Protein AF-A0A9P7FM49-F1 (afdb_monomer_lite)

Sequence (240 aa):
LREKKEEREHQKKIQDDLNAIKNRQAASTIAKPSFPATNRIPFSLPVTSSAFGLPRTTNAPASAAQPNLNLANNQQRPSRTDAQKWEMIQTFPRPLPNTPPNWVLYQSQVAQWHTTHPNAVAATEDRPYPLQPGTEPLGSGECSDCGQKGHQASACAAPQKLRDLEIRWRRKVTSIKSAVMRTGGNSPAAINLVGDSTPANLDVEYLARVFQQLQPQIEAMMQAGLFSQQNQGNGAGSSD

Secondary structure (DSSP, 8-state):
--HHHHHHHHHHHHHHHHHHHHHHHHS--PPP-PPPP----------------------PPPPPPP------------PPPHHHHHHHHHTSPPPPPS-HHHHHHHHHHHHHHHHH-TT-SS-BTTBPPPPPTTPPPTTSS--TTTS-SSS-GGG---SSPPPHHHHHHHHHHHHHHHHHHHTTT------------------HHHHHHHHHHHHHHHHHHHHHHHHTTTSS--------

pLDDT: mean 72.92, std 21.67, range [38.53, 98.0]

Organism: NCBI:txid117069

Radius of gyration: 31.08 Å; chains: 1; bounding box: 102×68×73 Å

Foldseek 3Di:
DVVVVVVVVVVVVVVVVVVVVVVVVVVPPDDDPDDDDDDDDDDDDDDDDDDDDDDDDDDDDDDDDDPPPDPPDPPPPLQDALLRLLVLLVPDDWAAAPDPLSQVVLVVQQVVLCVVCVPDPAAGSQRQRHDHHPAGRALPCAALFDRHHDDHVVPDPDPDGDDPRSSRRSVVSNVSVVVCVVVVVDDPDPPPPPDPDDDDDDDPVNVVVVVVVCVVVSVVVVVVVVVVVVPPDDDDDDDD

Structure (mmCIF, N/CA/C/O backbone):
data_AF-A0A9P7FM49-F1
#
_entry.id   AF-A0A9P7FM49-F1
#
loop_
_atom_site.group_PDB
_atom_site.id
_atom_site.type_symbol
_atom_site.label_atom_id
_atom_site.label_alt_id
_atom_site.label_comp_id
_atom_site.label_asym_id
_atom_site.label_entity_id
_atom_site.label_seq_id
_atom_site.pdbx_PDB_ins_code
_atom_site.Cartn_x
_atom_site.Cartn_y
_atom_site.Cartn_z
_atom_site.occupancy
_atom_site.B_iso_or_equiv
_atom_site.auth_seq_id
_atom_site.auth_comp_id
_atom_site.auth_asym_id
_atom_site.auth_atom_id
_atom_site.pdbx_PDB_model_num
ATOM 1 N N . LEU A 1 1 ? -28.121 13.334 41.236 1.00 66.31 1 LEU A N 1
ATOM 2 C CA . LEU A 1 1 ? -27.789 12.081 41.974 1.00 66.31 1 LEU A CA 1
ATOM 3 C C . LEU A 1 1 ? -27.966 10.822 41.122 1.00 66.31 1 LEU A C 1
ATOM 5 O O . LEU A 1 1 ? -27.079 9.979 41.156 1.00 66.31 1 LEU A O 1
ATOM 9 N N . ARG A 1 2 ? -29.061 10.701 40.359 1.00 73.00 2 ARG A N 1
ATOM 10 C CA . ARG A 1 2 ? -29.344 9.558 39.472 1.00 73.00 2 ARG A CA 1
ATOM 11 C C . ARG A 1 2 ? -28.358 9.432 38.296 1.00 73.00 2 ARG A C 1
ATOM 13 O O . ARG A 1 2 ? -27.773 8.376 38.115 1.00 73.00 2 ARG A O 1
ATOM 20 N N . GLU A 1 3 ? -28.037 10.544 37.646 1.00 77.62 3 GLU A N 1
ATOM 21 C CA . GLU A 1 3 ? -27.048 10.623 36.553 1.00 77.62 3 GLU A CA 1
ATOM 22 C C . GLU A 1 3 ? -25.640 10.154 36.979 1.00 77.62 3 GLU A C 1
ATOM 24 O O . GLU A 1 3 ? -25.018 9.304 36.351 1.00 77.62 3 GLU A O 1
ATOM 29 N N . LYS A 1 4 ? -25.187 10.575 38.168 1.00 85.06 4 LYS A N 1
ATOM 30 C CA . LYS A 1 4 ? -23.906 10.139 38.759 1.00 85.06 4 LYS A CA 1
ATOM 31 C C . LYS A 1 4 ? -23.892 8.657 39.183 1.00 85.06 4 LYS A C 1
ATOM 33 O O . LYS A 1 4 ? -22.852 8.134 39.593 1.00 85.06 4 LYS A O 1
ATOM 38 N N . LYS A 1 5 ? -25.048 7.987 39.207 1.00 89.81 5 LYS A N 1
ATOM 39 C CA . LYS A 1 5 ? -25.155 6.540 39.453 1.00 89.81 5 LYS A CA 1
ATOM 40 C C . LYS A 1 5 ? -25.010 5.776 38.136 1.00 89.81 5 LYS A C 1
ATOM 42 O O . LYS A 1 5 ? -24.250 4.816 38.095 1.00 89.81 5 LYS A O 1
ATOM 47 N N . GLU A 1 6 ? -25.657 6.258 37.082 1.00 89.06 6 GLU A N 1
ATOM 48 C CA . GLU A 1 6 ? -25.622 5.670 35.738 1.00 89.06 6 GLU A CA 1
ATOM 49 C C . GLU A 1 6 ? -24.215 5.747 35.121 1.00 89.06 6 GLU A C 1
ATOM 51 O O . GLU A 1 6 ? -23.729 4.766 34.565 1.00 89.06 6 GLU A O 1
ATOM 56 N N . GLU A 1 7 ? -23.487 6.847 35.335 1.00 86.94 7 GLU A N 1
ATOM 57 C CA . GLU A 1 7 ? -22.097 6.975 34.871 1.00 86.94 7 GLU A CA 1
ATOM 58 C C . GLU A 1 7 ? -21.146 5.978 35.557 1.00 86.94 7 GLU A C 1
ATOM 60 O O . GLU A 1 7 ? -20.273 5.387 34.919 1.00 86.94 7 GLU A O 1
ATOM 65 N N . ARG A 1 8 ? -21.351 5.722 36.856 1.00 87.94 8 ARG A N 1
ATOM 66 C CA . ARG A 1 8 ? -20.571 4.720 37.601 1.00 87.94 8 ARG A CA 1
ATOM 67 C C . ARG A 1 8 ? -20.869 3.300 37.135 1.00 87.94 8 ARG A C 1
ATOM 69 O O . ARG A 1 8 ? -19.969 2.464 37.111 1.00 87.94 8 ARG A O 1
ATOM 76 N N . GLU A 1 9 ? -22.111 3.028 36.759 1.00 93.44 9 GLU A N 1
ATOM 77 C CA . GLU A 1 9 ? -22.515 1.731 36.222 1.00 93.44 9 GLU A CA 1
ATOM 78 C C . GLU A 1 9 ? -21.948 1.508 34.814 1.00 93.44 9 GLU A C 1
ATOM 80 O O . GLU A 1 9 ? -21.410 0.437 34.529 1.00 93.44 9 GLU A O 1
ATOM 85 N N . HIS A 1 10 ? -21.949 2.546 33.974 1.00 91.19 10 HIS A N 1
ATOM 86 C CA . HIS A 1 10 ? -21.332 2.491 32.652 1.00 91.19 10 HIS A CA 1
ATOM 87 C C . HIS A 1 10 ? -19.811 2.294 32.735 1.00 91.19 10 HIS A C 1
ATOM 89 O O . HIS A 1 10 ? -19.271 1.417 32.060 1.00 91.19 10 HIS A O 1
ATOM 95 N N . GLN A 1 11 ? -19.121 3.025 33.621 1.00 91.00 11 GLN A N 1
ATOM 96 C CA . GLN A 1 11 ? -17.685 2.825 33.858 1.00 91.00 11 GLN A CA 1
ATOM 97 C C . GLN A 1 11 ? -17.371 1.412 34.356 1.00 91.00 11 GLN A C 1
ATOM 99 O O . GLN A 1 11 ? -16.403 0.804 33.900 1.00 91.00 11 GLN A O 1
ATOM 104 N N . LYS A 1 12 ? -18.198 0.860 35.253 1.00 94.69 12 LYS A N 1
ATOM 105 C CA . LYS A 1 12 ? -18.021 -0.512 35.741 1.00 94.69 12 LYS A CA 1
ATOM 106 C C . LYS A 1 12 ? -18.151 -1.530 34.606 1.00 94.69 12 LYS A C 1
ATOM 108 O O . LYS A 1 12 ? -17.314 -2.418 34.496 1.00 94.69 12 LYS A O 1
ATOM 113 N N . LYS A 1 13 ? -19.138 -1.357 33.724 1.00 91.62 13 LYS A N 1
ATOM 114 C CA . LYS A 1 13 ? -19.349 -2.250 32.580 1.00 91.62 13 LYS A CA 1
ATOM 115 C C . LYS A 1 13 ? -18.176 -2.223 31.593 1.00 91.62 13 LYS A C 1
ATOM 117 O O . LYS A 1 13 ? -17.708 -3.278 31.181 1.00 91.62 13 LYS A O 1
ATOM 122 N N . ILE A 1 14 ? -17.648 -1.035 31.285 1.00 91.44 14 ILE A N 1
ATOM 123 C CA . ILE A 1 14 ? -16.451 -0.885 30.438 1.00 91.44 14 ILE A CA 1
ATOM 124 C C . ILE A 1 14 ? -15.247 -1.599 31.073 1.00 91.44 14 ILE A C 1
ATOM 126 O O . ILE A 1 14 ? -14.483 -2.275 30.382 1.00 91.44 14 ILE A O 1
ATOM 130 N N . GLN A 1 15 ? -15.081 -1.479 32.391 1.00 90.94 15 GLN A N 1
ATOM 131 C CA . GLN A 1 15 ? -13.986 -2.132 33.104 1.00 90.94 15 GLN A CA 1
ATOM 132 C C . GLN A 1 15 ? -14.113 -3.665 33.093 1.00 90.94 15 GLN A C 1
ATOM 134 O O . GLN A 1 15 ? -13.112 -4.364 32.915 1.00 90.94 15 GLN A O 1
ATOM 139 N N . ASP A 1 16 ? -15.330 -4.187 33.249 1.00 91.44 16 ASP A N 1
ATOM 140 C CA . ASP A 1 16 ? -15.610 -5.624 33.204 1.00 91.44 16 ASP A CA 1
ATOM 141 C C . ASP A 1 16 ? -15.339 -6.203 31.801 1.00 91.44 16 ASP A C 1
ATOM 143 O O . ASP A 1 16 ? -14.692 -7.250 31.682 1.00 91.44 16 ASP A O 1
ATOM 147 N N . ASP A 1 17 ? -15.709 -5.481 30.738 1.00 84.56 17 ASP A N 1
ATOM 148 C CA . ASP A 1 17 ? -15.427 -5.874 29.352 1.00 84.56 17 ASP A CA 1
ATOM 149 C C . ASP A 1 17 ? -13.915 -5.892 29.052 1.00 84.56 17 ASP A C 1
ATOM 151 O O . ASP A 1 17 ? -13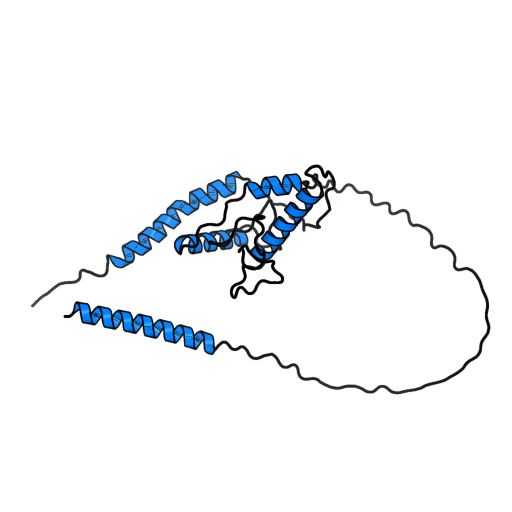.404 -6.839 28.442 1.00 84.56 17 ASP A O 1
ATOM 155 N N . LEU A 1 18 ? -13.155 -4.903 29.545 1.00 87.31 18 LEU A N 1
ATOM 156 C CA . LEU A 1 18 ? -11.691 -4.885 29.413 1.00 87.31 18 LEU A CA 1
ATOM 157 C C . LEU A 1 18 ? -11.029 -6.070 30.133 1.00 87.31 18 LEU A C 1
ATOM 159 O O . LEU A 1 18 ? -10.100 -6.686 29.598 1.00 87.31 18 LEU A O 1
ATOM 163 N N . ASN A 1 19 ? -11.520 -6.431 31.319 1.00 89.94 19 ASN A N 1
ATOM 164 C CA . ASN A 1 19 ? -11.025 -7.587 32.064 1.00 89.94 19 ASN A CA 1
ATOM 165 C C . ASN A 1 19 ? -11.347 -8.911 31.347 1.00 89.94 19 ASN A C 1
ATOM 167 O O . ASN A 1 19 ? -10.495 -9.804 31.284 1.00 89.94 19 ASN A O 1
ATOM 171 N N . ALA A 1 20 ? -12.534 -9.033 30.748 1.00 84.75 20 ALA A N 1
ATOM 172 C CA . ALA A 1 20 ? -12.921 -10.208 29.970 1.00 84.75 20 ALA A CA 1
ATOM 173 C C . ALA A 1 20 ? -12.036 -10.399 28.725 1.00 84.75 20 ALA A C 1
ATOM 175 O O . ALA A 1 20 ? -11.615 -11.521 28.428 1.00 84.75 20 ALA A O 1
ATOM 176 N N . ILE A 1 21 ? -11.691 -9.310 28.026 1.00 79.31 21 ILE A N 1
ATOM 177 C CA . ILE A 1 21 ? -10.773 -9.345 26.876 1.00 79.31 21 ILE A CA 1
ATOM 178 C C . ILE A 1 21 ? -9.371 -9.789 27.315 1.00 79.31 21 ILE A C 1
ATOM 180 O O . ILE A 1 21 ? -8.771 -10.655 26.674 1.00 79.31 21 ILE A O 1
ATOM 184 N N . LYS A 1 22 ? -8.866 -9.266 28.437 1.00 83.62 22 LYS A N 1
ATOM 185 C CA . LYS A 1 22 ? -7.550 -9.638 28.977 1.00 83.62 22 LYS A CA 1
ATOM 186 C C . LYS A 1 22 ? -7.474 -11.124 29.356 1.00 83.62 22 LYS A C 1
ATOM 188 O O . LYS A 1 22 ? -6.490 -11.788 29.034 1.00 83.62 22 LYS A O 1
ATOM 193 N N . ASN A 1 23 ? -8.534 -11.673 29.952 1.00 78.44 23 ASN A N 1
ATOM 194 C CA . ASN A 1 23 ? -8.606 -13.099 30.290 1.00 78.44 23 ASN A CA 1
ATOM 195 C C . ASN A 1 23 ? -8.697 -14.001 29.048 1.00 78.44 23 ASN A C 1
ATOM 197 O O . ASN A 1 23 ? -8.089 -15.071 29.026 1.00 78.44 23 ASN A O 1
ATOM 201 N N . ARG A 1 24 ? -9.378 -13.563 27.978 1.00 74.06 24 ARG A N 1
ATOM 202 C CA . ARG A 1 24 ? -9.383 -14.289 26.694 1.00 74.06 24 ARG A CA 1
ATOM 203 C C . ARG A 1 24 ? -8.007 -14.309 26.026 1.00 74.06 24 ARG A C 1
ATOM 205 O O . ARG A 1 24 ? -7.656 -15.306 25.404 1.00 74.06 24 ARG A O 1
ATOM 212 N N . GLN A 1 25 ? -7.216 -13.248 26.177 1.00 71.00 25 GLN A N 1
ATOM 213 C CA . GLN A 1 25 ? -5.846 -13.205 25.656 1.00 71.00 25 GLN A CA 1
ATOM 214 C C . GLN A 1 25 ? -4.882 -14.094 26.459 1.00 71.00 25 GLN A C 1
ATOM 216 O O . GLN A 1 25 ? -3.978 -14.680 25.871 1.00 71.00 25 GLN A O 1
ATOM 221 N N . ALA A 1 26 ? -5.102 -14.271 27.767 1.00 63.75 26 ALA A N 1
ATOM 222 C CA . ALA A 1 26 ? -4.300 -15.176 28.598 1.00 63.75 26 ALA A CA 1
ATOM 223 C C . ALA A 1 26 ? -4.586 -16.672 28.332 1.00 63.75 26 ALA A C 1
ATOM 225 O O . ALA A 1 26 ? -3.687 -17.501 28.464 1.00 63.75 26 ALA A O 1
ATOM 226 N N . ALA A 1 27 ? -5.811 -17.022 27.921 1.00 51.97 27 ALA A N 1
ATOM 227 C CA . ALA A 1 27 ? -6.213 -18.405 27.639 1.00 51.97 27 ALA A CA 1
ATOM 228 C C . ALA A 1 27 ? -5.779 -18.929 26.250 1.00 51.97 27 ALA A C 1
ATOM 230 O O . ALA A 1 27 ? -5.846 -20.131 26.005 1.00 51.97 27 ALA A O 1
ATOM 231 N N . SER A 1 28 ? -5.280 -18.065 25.357 1.00 51.22 28 SER A N 1
ATOM 232 C CA . SER A 1 28 ? -4.720 -18.451 24.049 1.00 51.22 28 SER A CA 1
ATOM 233 C C . SER A 1 28 ? -3.198 -18.606 24.103 1.00 51.22 28 SER A C 1
ATOM 235 O O . SER A 1 28 ? -2.458 -17.980 23.348 1.00 51.22 28 SER A O 1
ATOM 237 N N . THR A 1 29 ? -2.708 -19.470 24.991 1.00 47.03 29 THR A N 1
ATOM 238 C CA . THR A 1 29 ? -1.370 -20.065 24.858 1.00 47.03 29 THR A CA 1
ATOM 239 C C . THR A 1 29 ? -1.531 -21.439 24.216 1.00 47.03 29 THR A C 1
ATOM 241 O O . THR A 1 29 ? -1.687 -22.460 24.879 1.00 47.03 29 THR A O 1
ATOM 244 N N . ILE A 1 30 ? -1.554 -21.453 22.880 1.00 42.28 30 ILE A N 1
ATOM 245 C CA . ILE A 1 30 ? -1.561 -22.688 22.093 1.00 42.28 30 ILE A CA 1
ATOM 246 C C . ILE A 1 30 ? -0.275 -23.460 22.399 1.00 42.28 30 ILE A C 1
ATOM 248 O O . ILE A 1 30 ? 0.840 -22.975 22.197 1.00 42.28 30 ILE A O 1
ATOM 252 N N . ALA A 1 31 ? -0.475 -24.669 22.915 1.00 41.72 31 ALA A N 1
ATOM 253 C CA . ALA A 1 31 ? 0.544 -25.657 23.196 1.00 41.72 31 ALA A CA 1
ATOM 254 C C . ALA A 1 31 ? 1.392 -25.955 21.949 1.00 41.72 31 ALA A C 1
ATOM 256 O O . ALA A 1 31 ? 0.875 -26.205 20.860 1.00 41.72 31 ALA A O 1
ATOM 257 N N . LYS A 1 32 ? 2.715 -25.967 22.140 1.00 42.88 32 LYS A N 1
ATOM 258 C CA . LYS A 1 32 ? 3.687 -26.530 21.196 1.00 42.88 32 LYS A CA 1
ATOM 259 C C . LYS A 1 32 ? 3.273 -27.966 20.833 1.00 42.88 32 LYS A C 1
ATOM 261 O O . LYS A 1 32 ? 3.175 -28.784 21.749 1.00 42.88 32 LYS A O 1
ATOM 266 N N . PRO A 1 33 ? 3.114 -28.324 19.547 1.00 39.59 33 PRO A N 1
ATOM 267 C CA . PRO A 1 33 ? 3.056 -29.726 19.167 1.00 39.59 33 PRO A CA 1
ATOM 268 C C . PRO A 1 33 ? 4.434 -30.357 19.411 1.00 39.59 33 PRO A C 1
ATOM 270 O O . PRO A 1 33 ? 5.419 -30.045 18.743 1.00 39.59 33 PRO A O 1
ATOM 273 N N . SER A 1 34 ? 4.499 -31.212 20.430 1.00 40.50 34 SER A N 1
ATOM 274 C CA . SER A 1 34 ? 5.602 -32.137 20.676 1.00 40.50 34 SER A CA 1
ATOM 275 C C . SER A 1 34 ? 5.434 -33.328 19.735 1.00 40.50 34 SER A C 1
ATOM 277 O O . SER A 1 34 ? 4.430 -34.034 19.809 1.00 40.50 34 SER A O 1
ATOM 279 N N . PHE A 1 35 ? 6.388 -33.538 18.830 1.00 45.12 35 PHE A N 1
ATOM 280 C CA . PHE A 1 35 ? 6.435 -34.742 18.004 1.00 45.12 35 PHE A CA 1
ATOM 281 C C . PHE A 1 35 ? 7.131 -35.868 18.786 1.00 45.12 35 PHE A C 1
ATOM 283 O O . PHE A 1 35 ? 8.241 -35.653 19.280 1.00 45.12 35 PHE A O 1
ATOM 290 N N . PRO A 1 36 ? 6.539 -37.071 18.897 1.00 43.91 36 PRO A N 1
ATOM 291 C CA . PRO A 1 36 ? 7.218 -38.211 19.495 1.00 43.91 36 PRO A CA 1
ATOM 292 C C . PRO A 1 36 ? 8.302 -38.747 18.551 1.00 43.91 36 PRO A C 1
ATOM 294 O O . PRO A 1 36 ? 8.029 -39.187 17.433 1.00 43.91 36 PRO A O 1
ATOM 297 N N . ALA A 1 37 ? 9.545 -38.741 19.030 1.00 48.25 37 ALA A N 1
ATOM 298 C CA . ALA A 1 37 ? 10.653 -39.464 18.423 1.00 48.25 37 ALA A CA 1
ATOM 299 C C . ALA A 1 37 ? 10.374 -40.974 18.487 1.00 48.25 37 ALA A C 1
ATOM 301 O O . ALA A 1 37 ? 10.266 -41.535 19.576 1.00 48.25 37 ALA A O 1
ATOM 302 N N . THR A 1 38 ? 10.270 -41.635 17.332 1.00 45.94 38 THR A N 1
ATOM 303 C CA . THR A 1 38 ? 10.150 -43.097 17.248 1.00 45.94 38 THR A CA 1
ATOM 304 C C . THR A 1 38 ? 11.277 -43.682 16.401 1.00 45.94 38 THR A C 1
ATOM 306 O O . THR A 1 38 ? 11.413 -43.389 15.220 1.00 45.94 38 THR A O 1
ATOM 309 N N . ASN A 1 39 ? 12.066 -44.507 17.088 1.00 40.84 39 ASN A N 1
ATOM 310 C CA . ASN A 1 39 ? 12.879 -45.646 16.667 1.00 40.84 39 ASN A CA 1
ATOM 311 C C . ASN A 1 39 ? 13.849 -45.550 15.480 1.00 40.84 39 ASN A C 1
ATOM 313 O O . ASN A 1 39 ? 13.509 -45.665 14.306 1.00 40.84 39 ASN A O 1
ATOM 317 N N . ARG A 1 40 ? 15.124 -45.551 15.888 1.00 41.72 40 ARG A N 1
ATOM 318 C CA . ARG A 1 40 ? 16.285 -46.095 1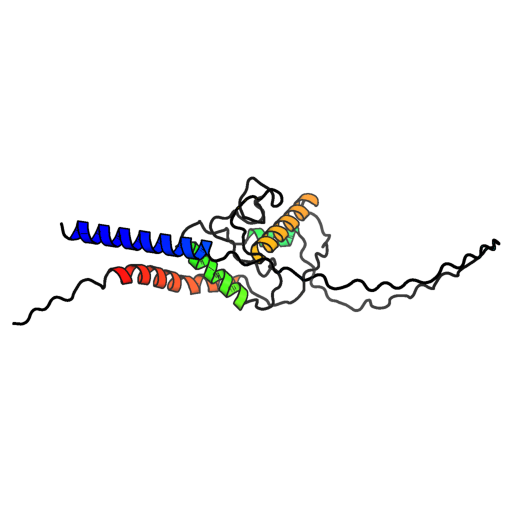5.185 1.00 41.72 40 ARG A CA 1
ATOM 319 C C . ARG A 1 40 ? 16.061 -47.561 14.798 1.00 41.72 40 ARG A C 1
ATOM 321 O O . ARG A 1 40 ? 15.700 -48.370 15.648 1.00 41.72 40 ARG A O 1
ATOM 328 N N . ILE A 1 41 ? 16.413 -47.903 13.563 1.00 47.44 41 ILE A N 1
ATOM 329 C CA . ILE A 1 41 ? 16.708 -49.276 13.142 1.00 47.44 41 ILE A CA 1
ATOM 330 C C . ILE A 1 41 ? 18.229 -49.362 12.928 1.00 47.44 41 ILE A C 1
ATOM 332 O O . ILE A 1 41 ? 18.763 -48.549 12.170 1.00 47.44 41 ILE A O 1
ATOM 336 N N . PRO A 1 42 ? 18.950 -50.285 13.589 1.00 53.62 42 PRO A N 1
ATOM 337 C CA . PRO A 1 42 ? 20.354 -50.547 13.309 1.00 53.62 42 PRO A CA 1
ATOM 338 C C . PRO A 1 42 ? 20.467 -51.545 12.151 1.00 53.62 42 PRO A C 1
ATOM 340 O O . PRO A 1 42 ? 20.021 -52.683 12.269 1.00 53.62 42 PRO A O 1
ATOM 343 N N . PHE A 1 43 ? 21.094 -51.140 11.048 1.00 44.66 43 PHE A N 1
ATOM 344 C CA . PHE A 1 43 ? 21.628 -52.087 10.071 1.00 44.66 43 PHE A CA 1
ATOM 345 C C . PHE A 1 43 ? 23.150 -51.997 10.082 1.00 44.66 43 PHE A C 1
ATOM 347 O O . PHE A 1 43 ? 23.756 -51.055 9.576 1.00 44.66 43 PHE A O 1
ATOM 354 N N . SER A 1 44 ? 23.737 -52.986 10.744 1.00 50.69 44 SER A N 1
ATOM 355 C CA . SER A 1 44 ? 25.147 -53.342 10.673 1.00 50.69 44 SER A CA 1
ATOM 356 C C . SER A 1 44 ? 25.402 -54.230 9.450 1.00 50.69 44 SER A C 1
ATOM 358 O O . SER A 1 44 ? 24.468 -54.854 8.946 1.00 50.69 44 SER A O 1
ATOM 360 N N . LEU A 1 45 ? 26.696 -54.362 9.122 1.00 45.84 45 LEU A N 1
ATOM 361 C CA . LEU A 1 45 ? 27.401 -55.365 8.295 1.00 45.84 45 LEU A CA 1
ATOM 362 C C . LEU A 1 45 ? 28.014 -54.794 6.995 1.00 45.84 45 LEU A C 1
ATOM 364 O O . LEU A 1 45 ? 27.466 -53.869 6.408 1.00 45.84 45 LEU A O 1
ATOM 368 N N . PRO A 1 46 ? 29.130 -55.364 6.503 1.00 48.91 46 PRO A N 1
ATOM 369 C CA . PRO A 1 46 ? 30.432 -55.411 7.165 1.00 48.91 46 PRO A CA 1
ATOM 370 C C . PRO A 1 46 ? 31.549 -54.810 6.287 1.00 48.91 46 PRO A C 1
ATOM 372 O O . PRO A 1 46 ? 31.489 -54.793 5.060 1.00 48.91 46 PRO A O 1
ATOM 375 N N . VAL A 1 47 ? 32.618 -54.365 6.950 1.00 46.66 47 VAL A N 1
ATOM 376 C CA . VAL A 1 47 ? 33.911 -54.027 6.341 1.00 46.66 47 VAL A CA 1
ATOM 377 C C . VAL A 1 47 ? 34.463 -55.232 5.577 1.00 46.66 47 VAL A C 1
ATOM 379 O O . VAL A 1 47 ? 34.632 -56.309 6.144 1.00 46.66 47 VAL A O 1
ATOM 382 N N . THR A 1 48 ? 34.807 -55.032 4.307 1.00 47.16 48 THR A N 1
ATOM 383 C CA . THR A 1 48 ? 35.804 -55.853 3.612 1.00 47.16 48 THR A CA 1
ATOM 384 C C . THR A 1 48 ? 36.795 -54.931 2.923 1.00 47.16 48 THR A C 1
ATOM 386 O O . THR A 1 48 ? 36.512 -54.275 1.925 1.00 47.16 48 THR A O 1
ATOM 389 N N . SER A 1 49 ? 37.969 -54.853 3.534 1.00 51.16 49 SER A N 1
ATOM 390 C CA . SER A 1 49 ? 39.155 -54.207 3.001 1.00 51.16 49 SER A CA 1
ATOM 391 C C . SER A 1 49 ? 39.708 -55.048 1.856 1.00 51.16 49 SER A C 1
ATOM 393 O O . SER A 1 49 ? 39.963 -56.238 2.025 1.00 51.16 49 SER A O 1
ATOM 395 N N . SER A 1 50 ? 39.956 -54.435 0.706 1.00 50.38 50 SER A N 1
ATOM 396 C CA . SER A 1 50 ? 40.911 -54.945 -0.278 1.00 50.38 50 SER A CA 1
ATOM 397 C C . SER A 1 50 ? 41.518 -53.760 -1.011 1.00 50.38 50 SER A C 1
ATOM 399 O O . SER A 1 50 ? 40.923 -53.170 -1.908 1.00 50.38 50 SER A O 1
ATOM 401 N N . ALA A 1 51 ? 42.708 -53.389 -0.553 1.00 49.03 51 ALA A N 1
ATOM 402 C CA . ALA A 1 51 ? 43.635 -52.557 -1.285 1.00 49.03 51 ALA A CA 1
ATOM 403 C C . ALA A 1 51 ? 44.254 -53.396 -2.407 1.00 49.03 51 ALA A C 1
ATOM 405 O O . ALA A 1 51 ? 44.867 -54.417 -2.122 1.00 49.03 51 ALA A O 1
ATOM 406 N N . PHE A 1 52 ? 44.138 -52.943 -3.651 1.00 48.53 52 PHE A N 1
ATOM 407 C CA . PHE A 1 52 ? 45.099 -53.243 -4.710 1.00 48.53 52 PHE A CA 1
ATOM 408 C C . PHE A 1 52 ? 45.166 -52.026 -5.630 1.00 48.53 52 PHE A C 1
ATOM 410 O O . PHE A 1 52 ? 44.162 -51.590 -6.188 1.00 48.53 52 PHE A O 1
ATOM 417 N N . GLY A 1 53 ? 46.353 -51.429 -5.707 1.00 43.25 53 GLY A N 1
ATOM 418 C CA . GLY A 1 53 ? 46.632 -50.322 -6.606 1.00 43.25 53 GLY A CA 1
ATOM 419 C C . GLY A 1 53 ? 46.757 -50.775 -8.057 1.00 43.25 53 GLY A C 1
ATOM 420 O O . GLY A 1 53 ? 47.044 -51.938 -8.324 1.00 43.25 53 GLY A O 1
ATOM 421 N N . LEU A 1 54 ? 46.574 -49.824 -8.974 1.00 56.22 54 LEU A N 1
ATOM 422 C CA . LEU A 1 54 ? 47.459 -49.512 -10.104 1.00 56.22 54 LEU A CA 1
ATOM 423 C C . LEU A 1 54 ? 46.909 -48.271 -10.853 1.00 56.22 54 LEU A C 1
ATOM 425 O O . LEU A 1 54 ? 45.702 -48.026 -10.821 1.00 56.22 54 LEU A O 1
ATOM 429 N N . PRO A 1 55 ? 47.771 -47.467 -11.508 1.00 63.34 55 PRO A N 1
ATOM 430 C CA . PRO A 1 55 ? 47.401 -46.231 -12.197 1.00 63.34 55 PRO A CA 1
ATOM 431 C C . PRO A 1 55 ? 47.245 -46.449 -13.712 1.00 63.34 55 PRO A C 1
ATOM 433 O O . PRO A 1 55 ? 48.019 -47.214 -14.282 1.00 63.34 55 PRO A O 1
ATOM 436 N N . ARG A 1 56 ? 46.325 -45.731 -14.378 1.00 39.34 56 ARG A N 1
ATOM 437 C CA . ARG A 1 56 ? 46.431 -45.257 -15.787 1.00 39.34 56 ARG A CA 1
ATOM 438 C C . ARG A 1 56 ? 45.098 -44.670 -16.277 1.00 39.34 56 ARG A C 1
ATOM 440 O O . ARG A 1 56 ? 44.064 -45.299 -16.133 1.00 39.34 56 ARG A O 1
ATOM 447 N N . THR A 1 57 ? 45.062 -43.377 -16.595 1.00 45.56 57 THR A N 1
ATOM 448 C CA . THR A 1 57 ? 45.151 -42.745 -17.934 1.00 45.56 57 THR A CA 1
ATOM 449 C C . THR A 1 57 ? 43.878 -42.754 -18.785 1.00 45.56 57 THR A C 1
ATOM 451 O O . THR A 1 57 ? 43.297 -43.795 -19.061 1.00 45.56 57 THR A O 1
ATOM 454 N N . THR A 1 58 ? 43.632 -41.555 -19.328 1.00 48.00 58 THR A N 1
ATOM 455 C CA . THR A 1 58 ? 43.049 -41.202 -20.636 1.00 48.00 58 THR A CA 1
ATOM 456 C C . THR A 1 58 ? 41.533 -41.249 -20.853 1.00 48.00 58 THR A C 1
ATOM 458 O O . THR A 1 58 ? 40.915 -42.302 -20.890 1.00 48.00 58 THR A O 1
ATOM 461 N N . ASN A 1 59 ? 41.036 -40.049 -21.186 1.00 48.81 59 ASN A N 1
ATOM 462 C CA . ASN A 1 59 ? 40.053 -39.727 -22.226 1.00 48.81 59 ASN A CA 1
ATOM 463 C C . ASN A 1 59 ? 38.604 -40.193 -22.019 1.00 48.81 59 ASN A C 1
ATOM 465 O O . ASN A 1 59 ? 38.208 -41.260 -22.475 1.00 48.81 59 ASN A O 1
ATOM 469 N N . ALA A 1 60 ? 37.778 -39.293 -21.475 1.00 50.81 60 ALA A N 1
ATOM 470 C CA . ALA A 1 60 ? 36.339 -39.285 -21.733 1.00 50.81 60 ALA A CA 1
ATOM 471 C C . ALA A 1 60 ? 36.027 -38.228 -22.818 1.00 50.81 60 ALA A C 1
ATOM 473 O O . ALA A 1 60 ? 36.510 -37.097 -22.705 1.00 50.81 60 ALA A O 1
ATOM 474 N N . PRO A 1 61 ? 35.277 -38.572 -23.882 1.00 49.16 61 PRO A N 1
ATOM 475 C CA . PRO A 1 61 ? 34.975 -37.659 -24.977 1.00 49.16 61 PRO A CA 1
ATOM 476 C C . PRO A 1 61 ? 33.933 -36.609 -24.578 1.00 49.16 61 PRO A C 1
ATOM 478 O O . PRO A 1 61 ? 33.016 -36.865 -23.799 1.00 49.16 61 PRO A O 1
ATOM 481 N N . ALA A 1 62 ? 34.094 -35.423 -25.163 1.00 49.16 62 ALA A N 1
ATOM 482 C CA . ALA A 1 62 ? 33.168 -34.308 -25.087 1.00 49.16 62 ALA A CA 1
ATOM 483 C C . ALA A 1 62 ? 31.763 -34.729 -25.545 1.00 49.16 62 ALA A C 1
ATOM 485 O O . ALA A 1 62 ? 31.557 -35.089 -26.705 1.00 49.16 62 ALA A O 1
ATOM 486 N N . SER A 1 63 ? 30.792 -34.655 -24.635 1.00 54.66 63 SER A N 1
ATOM 487 C CA . SER A 1 63 ? 29.380 -34.757 -24.990 1.00 54.66 63 SER A CA 1
ATOM 488 C C . SER A 1 63 ? 28.995 -33.570 -25.864 1.00 54.66 63 SER A C 1
ATOM 490 O O . SER A 1 63 ? 29.159 -32.410 -25.485 1.00 54.66 63 SER A O 1
ATOM 492 N N . ALA A 1 64 ? 28.515 -33.907 -27.055 1.00 51.16 64 ALA A N 1
ATOM 493 C CA . ALA A 1 64 ? 28.089 -33.001 -28.099 1.00 51.16 64 ALA A CA 1
ATOM 494 C C . ALA A 1 64 ? 27.093 -31.950 -27.590 1.00 51.16 64 ALA A C 1
ATOM 496 O O . ALA A 1 64 ? 26.100 -32.261 -26.929 1.00 51.16 64 ALA A O 1
ATOM 497 N N . ALA A 1 65 ? 27.363 -30.701 -27.965 1.00 50.06 65 ALA A N 1
ATOM 498 C CA . ALA A 1 65 ? 26.428 -29.599 -27.885 1.00 50.06 65 ALA A CA 1
ATOM 499 C C . ALA A 1 65 ? 25.154 -29.952 -28.665 1.00 50.06 65 ALA A C 1
ATOM 501 O O . ALA A 1 65 ? 25.196 -30.150 -29.880 1.00 50.06 65 ALA A O 1
ATOM 502 N N . GLN A 1 66 ? 24.018 -30.015 -27.975 1.00 54.62 66 GLN A N 1
ATOM 503 C CA . GLN A 1 66 ? 22.730 -29.960 -28.652 1.00 54.62 66 GLN A CA 1
ATOM 504 C C . GLN A 1 66 ? 22.416 -28.494 -28.986 1.00 54.62 66 GLN A C 1
ATOM 506 O O . GLN A 1 66 ? 22.444 -27.654 -28.082 1.00 54.62 66 GLN A O 1
ATOM 511 N N . PRO A 1 67 ? 22.110 -28.150 -30.249 1.00 46.75 67 PRO A N 1
ATOM 512 C CA . PRO A 1 67 ? 21.575 -26.839 -30.574 1.00 46.75 67 PRO A CA 1
ATOM 513 C C . PRO A 1 67 ? 20.146 -26.763 -30.030 1.00 46.75 67 PRO A C 1
ATOM 515 O O . PRO A 1 67 ? 19.244 -27.447 -30.512 1.00 46.75 67 PRO A O 1
ATOM 518 N N . ASN A 1 68 ? 19.936 -25.946 -28.997 1.00 47.75 68 ASN A N 1
ATOM 519 C CA . ASN A 1 68 ? 18.606 -25.678 -28.465 1.00 47.75 68 ASN A CA 1
ATOM 520 C C . ASN A 1 68 ? 17.848 -24.765 -29.443 1.00 47.75 68 ASN A C 1
ATOM 522 O O . ASN A 1 68 ? 17.878 -23.539 -29.340 1.00 47.75 68 ASN A O 1
ATOM 526 N N . LEU A 1 69 ? 17.207 -25.379 -30.437 1.00 51.03 69 LEU A N 1
ATOM 527 C CA . LEU A 1 69 ? 16.179 -24.754 -31.259 1.00 51.03 69 LEU A CA 1
ATOM 528 C C . LEU A 1 69 ? 14.874 -24.724 -30.457 1.00 51.03 69 LEU A C 1
ATOM 530 O O . LEU A 1 69 ? 14.082 -25.656 -30.518 1.00 51.03 69 LEU A O 1
ATOM 534 N N . ASN A 1 70 ? 14.653 -23.642 -29.711 1.00 47.38 70 ASN A N 1
ATOM 535 C CA . ASN A 1 70 ? 13.311 -23.177 -29.351 1.00 47.38 70 ASN A CA 1
ATOM 536 C C . ASN A 1 70 ? 13.325 -21.664 -29.098 1.00 47.38 70 ASN A C 1
ATOM 538 O O . ASN A 1 70 ? 13.066 -21.165 -28.006 1.00 47.38 70 ASN A O 1
ATOM 542 N N . LEU A 1 71 ? 13.633 -20.919 -30.161 1.00 45.28 71 LEU A N 1
ATOM 543 C CA . LEU A 1 71 ? 13.372 -19.485 -30.270 1.00 45.28 71 LEU A CA 1
ATOM 544 C C . LEU A 1 71 ? 11.939 -19.283 -30.793 1.00 45.28 71 LEU A C 1
ATOM 546 O O . LEU A 1 71 ? 11.717 -18.741 -31.870 1.00 45.28 71 LEU A O 1
ATOM 550 N N . ALA A 1 72 ? 10.954 -19.788 -30.051 1.00 42.62 72 ALA A N 1
ATOM 551 C CA . ALA A 1 72 ? 9.542 -19.597 -30.357 1.00 42.62 72 ALA A CA 1
ATOM 552 C C . ALA A 1 72 ? 9.001 -18.416 -29.540 1.00 42.62 72 ALA A C 1
ATOM 554 O O . ALA A 1 72 ? 8.498 -18.577 -28.435 1.00 42.62 72 ALA A O 1
ATOM 555 N N . ASN A 1 73 ? 9.187 -17.217 -30.097 1.00 43.75 73 ASN A N 1
ATOM 556 C CA . ASN A 1 73 ? 8.230 -16.106 -30.121 1.00 43.75 73 ASN A CA 1
ATOM 557 C C . ASN A 1 73 ? 7.291 -15.964 -28.901 1.00 43.75 73 ASN A C 1
ATOM 559 O O . ASN A 1 73 ? 6.069 -15.955 -29.036 1.00 43.75 73 ASN A O 1
ATOM 563 N N . ASN A 1 74 ? 7.856 -15.815 -27.703 1.00 44.19 74 ASN A N 1
ATOM 564 C CA . ASN A 1 74 ? 7.121 -15.236 -26.589 1.00 44.19 74 ASN A CA 1
ATOM 565 C C . ASN A 1 74 ? 7.173 -13.722 -26.810 1.00 44.19 74 ASN A C 1
ATOM 567 O O . ASN A 1 74 ? 8.186 -13.092 -26.510 1.00 44.19 74 ASN A O 1
ATOM 571 N N . GLN A 1 75 ? 6.131 -13.150 -27.422 1.00 42.50 75 GLN A N 1
ATOM 572 C CA . GLN A 1 75 ? 5.945 -11.699 -27.475 1.00 42.50 75 GLN A CA 1
ATOM 573 C C . GLN A 1 75 ? 5.710 -11.193 -26.047 1.00 42.50 75 GLN A C 1
ATOM 575 O O . GLN A 1 75 ? 4.596 -10.880 -25.631 1.00 42.50 75 GLN A O 1
ATOM 580 N N . GLN A 1 76 ? 6.788 -11.149 -25.269 1.00 45.09 76 GLN A N 1
ATOM 581 C CA . GLN A 1 76 ? 6.853 -10.459 -24.003 1.00 45.09 76 GLN A CA 1
ATOM 582 C C . GLN A 1 76 ? 6.604 -8.992 -24.323 1.00 45.09 76 GLN A C 1
ATOM 584 O O . GLN A 1 76 ? 7.436 -8.312 -24.926 1.00 45.09 76 GLN A O 1
ATOM 589 N N . ARG A 1 77 ? 5.412 -8.521 -23.943 1.00 45.09 77 ARG A N 1
ATOM 590 C CA . ARG A 1 77 ? 5.107 -7.096 -23.798 1.00 45.09 77 ARG A CA 1
ATOM 591 C C . ARG A 1 77 ? 6.349 -6.442 -23.175 1.00 45.09 77 ARG A C 1
ATOM 593 O O . ARG A 1 77 ? 6.831 -7.008 -22.192 1.00 45.09 77 ARG A O 1
ATOM 600 N N . PRO A 1 78 ? 6.889 -5.337 -23.723 1.00 59.62 78 PRO A N 1
ATOM 601 C CA . PRO A 1 78 ? 8.136 -4.765 -23.229 1.00 59.62 78 PRO A CA 1
ATOM 602 C C . PRO A 1 78 ? 8.077 -4.643 -21.707 1.00 59.62 78 PRO A C 1
ATOM 604 O O . PRO A 1 78 ? 7.215 -3.940 -21.173 1.00 59.62 78 PRO A O 1
ATOM 607 N N . SER A 1 79 ? 8.916 -5.409 -21.005 1.00 74.94 79 SER A N 1
ATOM 608 C CA . SER A 1 79 ? 8.955 -5.384 -19.547 1.00 74.94 79 SER A CA 1
ATOM 609 C C . SER A 1 79 ? 9.262 -3.954 -19.125 1.00 74.94 79 SER A C 1
ATOM 611 O O . SER A 1 79 ? 10.303 -3.420 -19.510 1.00 74.94 79 SER A O 1
ATOM 613 N N . ARG A 1 80 ? 8.352 -3.322 -18.368 1.00 85.56 80 ARG A N 1
ATOM 614 C CA . ARG A 1 80 ? 8.560 -1.950 -17.885 1.00 85.56 80 ARG A CA 1
ATOM 615 C C . ARG A 1 80 ? 9.917 -1.855 -17.196 1.00 85.56 80 ARG A C 1
ATOM 617 O O . ARG A 1 80 ? 10.265 -2.731 -16.394 1.00 85.56 80 ARG A O 1
ATOM 624 N N . THR A 1 81 ? 10.659 -0.794 -17.488 1.00 89.69 81 THR A N 1
ATOM 625 C CA . THR A 1 81 ? 11.913 -0.515 -16.786 1.00 89.69 81 THR A CA 1
ATOM 626 C C . THR A 1 81 ? 11.618 -0.187 -15.324 1.00 89.69 81 THR A C 1
ATOM 628 O O . THR A 1 81 ? 10.503 0.204 -14.967 1.00 89.69 81 THR A O 1
ATOM 631 N N . ASP A 1 82 ? 12.608 -0.331 -14.445 1.00 89.56 82 ASP A N 1
ATOM 632 C CA . ASP A 1 82 ? 12.413 0.009 -13.032 1.00 89.56 82 ASP A CA 1
ATOM 633 C C . ASP A 1 82 ? 12.122 1.505 -12.832 1.00 89.56 82 ASP A C 1
ATOM 635 O O . ASP A 1 82 ? 11.384 1.857 -11.916 1.00 89.56 82 ASP A O 1
ATOM 639 N N . ALA A 1 83 ? 12.610 2.371 -13.729 1.00 90.69 83 ALA A N 1
ATOM 640 C CA . ALA A 1 83 ? 12.266 3.793 -13.747 1.00 90.69 83 ALA A CA 1
ATOM 641 C C . ALA A 1 83 ? 10.766 4.007 -14.009 1.00 90.69 83 ALA A C 1
ATOM 643 O O . ALA A 1 83 ? 10.100 4.676 -13.226 1.00 90.69 83 ALA A O 1
ATOM 644 N N . GLN A 1 84 ? 10.208 3.345 -15.028 1.00 92.00 84 GLN A N 1
ATOM 645 C CA . GLN A 1 84 ? 8.772 3.408 -15.331 1.00 92.00 84 GLN A CA 1
ATOM 646 C C . GLN A 1 84 ? 7.918 2.837 -14.193 1.00 92.00 84 GLN A C 1
ATOM 648 O O . GLN A 1 84 ? 6.885 3.400 -13.836 1.00 92.00 84 GLN A O 1
ATOM 653 N N . LYS A 1 85 ? 8.346 1.719 -13.591 1.00 92.19 85 LYS A N 1
ATOM 654 C CA . LYS A 1 85 ? 7.669 1.156 -12.412 1.00 92.19 85 LYS A CA 1
ATOM 655 C C . LYS A 1 85 ? 7.669 2.150 -11.253 1.00 92.19 85 LYS A C 1
ATOM 657 O O . LYS A 1 85 ? 6.655 2.298 -10.577 1.00 92.19 85 LYS A O 1
ATOM 662 N N . TRP A 1 86 ? 8.797 2.817 -11.016 1.00 93.19 86 TRP A N 1
ATOM 663 C CA . TRP A 1 86 ? 8.929 3.802 -9.950 1.00 93.19 86 TRP A CA 1
ATOM 664 C C . TRP A 1 86 ? 8.040 5.028 -10.177 1.00 93.19 86 TRP A C 1
ATOM 666 O O . TRP A 1 86 ? 7.360 5.442 -9.241 1.00 93.19 86 TRP A O 1
ATOM 676 N N . GLU A 1 87 ? 7.966 5.548 -11.404 1.00 92.81 87 GLU A N 1
ATOM 677 C CA . GLU A 1 87 ? 7.041 6.633 -11.761 1.00 92.81 87 GLU A CA 1
ATOM 678 C C . GLU A 1 87 ? 5.587 6.253 -11.468 1.00 92.81 87 GLU A C 1
ATOM 680 O O . GLU A 1 87 ? 4.876 7.009 -10.810 1.00 92.81 87 GLU A O 1
ATOM 685 N N . MET A 1 88 ? 5.158 5.044 -11.855 1.00 92.75 88 MET A N 1
ATOM 686 C CA . MET A 1 88 ? 3.818 4.5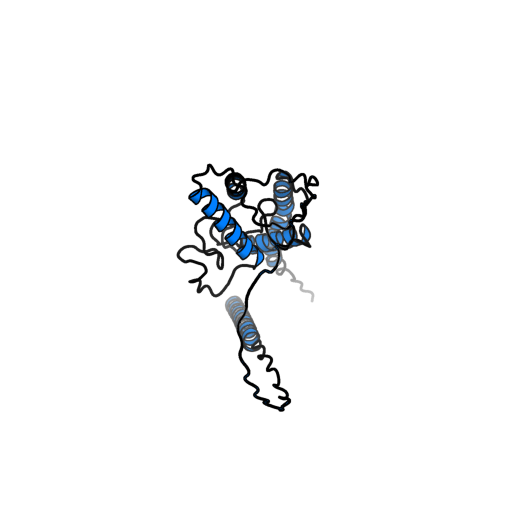49 -11.516 1.00 92.75 88 MET A CA 1
ATOM 687 C C . MET A 1 88 ? 3.603 4.499 -10.000 1.00 92.75 88 MET A C 1
ATOM 689 O O . MET A 1 88 ? 2.578 4.964 -9.508 1.00 92.75 88 MET A O 1
ATOM 693 N N . ILE A 1 89 ? 4.579 3.989 -9.245 1.00 93.06 89 ILE A N 1
ATOM 694 C CA . ILE A 1 89 ? 4.485 3.893 -7.783 1.00 93.06 89 ILE A CA 1
ATOM 695 C C . ILE A 1 89 ? 4.295 5.260 -7.123 1.00 93.06 89 ILE A C 1
ATOM 697 O O . ILE A 1 89 ? 3.549 5.370 -6.149 1.00 93.06 89 ILE A O 1
ATOM 701 N N . GLN A 1 90 ? 4.922 6.307 -7.657 1.00 91.94 90 GLN A N 1
ATOM 702 C CA . GLN A 1 90 ? 4.786 7.665 -7.132 1.00 91.94 90 GLN A CA 1
ATOM 703 C C . GLN A 1 90 ? 3.379 8.252 -7.307 1.00 91.94 90 GLN A C 1
ATOM 705 O O . GLN A 1 90 ? 3.029 9.185 -6.585 1.00 91.94 90 GLN A O 1
ATOM 710 N N . THR A 1 91 ? 2.568 7.701 -8.214 1.00 91.88 91 THR A N 1
ATOM 711 C CA . THR A 1 91 ? 1.171 8.124 -8.405 1.00 91.88 91 THR A CA 1
ATOM 712 C C . THR A 1 91 ? 0.204 7.508 -7.392 1.00 91.88 91 THR A C 1
ATOM 714 O O . THR A 1 91 ? -0.932 7.972 -7.280 1.00 91.88 91 THR A O 1
ATOM 717 N N . PHE A 1 92 ? 0.621 6.485 -6.634 1.00 90.25 92 PHE A N 1
ATOM 718 C CA . PHE A 1 92 ? -0.285 5.821 -5.700 1.00 90.25 92 PHE A CA 1
ATOM 719 C C . PHE A 1 92 ? -0.657 6.702 -4.502 1.00 90.25 92 PHE A C 1
ATOM 721 O O . PHE A 1 92 ? 0.171 7.483 -4.016 1.00 90.25 92 PHE A O 1
ATOM 728 N N . PRO A 1 93 ? -1.888 6.545 -3.972 1.00 88.94 93 PRO A N 1
ATOM 729 C CA . PRO A 1 93 ? -2.327 7.274 -2.792 1.00 88.94 93 PRO A CA 1
ATOM 730 C C . PRO A 1 93 ? -1.373 7.083 -1.611 1.00 88.94 93 PRO A C 1
ATOM 732 O O . PRO A 1 93 ? -0.893 5.979 -1.337 1.00 88.94 93 PRO A O 1
ATOM 735 N N . ARG A 1 94 ? -1.124 8.170 -0.873 1.00 94.06 94 ARG A N 1
ATOM 736 C CA . ARG A 1 94 ? -0.392 8.085 0.395 1.00 94.06 94 ARG A CA 1
ATOM 737 C C . ARG A 1 94 ? -1.230 7.345 1.451 1.00 94.06 94 ARG A C 1
ATOM 739 O O . ARG A 1 94 ? -2.459 7.368 1.365 1.00 94.06 94 ARG A O 1
ATOM 746 N N . PRO A 1 95 ? -0.590 6.736 2.467 1.00 94.75 95 PRO A N 1
ATOM 747 C CA . PRO A 1 95 ? -1.307 6.151 3.591 1.00 94.75 95 PRO A CA 1
ATOM 748 C C . PRO A 1 95 ? -2.231 7.164 4.264 1.00 94.75 95 PRO A C 1
ATOM 750 O O . PRO A 1 95 ? -1.888 8.337 4.429 1.00 94.75 95 PRO A O 1
ATOM 753 N N . LEU A 1 96 ? -3.400 6.686 4.677 1.00 94.62 96 LEU A N 1
ATOM 754 C CA . LEU A 1 96 ? -4.361 7.490 5.418 1.00 94.62 96 LEU A CA 1
ATOM 755 C C . LEU A 1 96 ? -3.840 7.787 6.839 1.00 94.62 96 LEU A C 1
ATOM 757 O O . LEU A 1 96 ? -3.101 6.974 7.398 1.00 94.62 96 LEU A O 1
ATOM 761 N N . PRO A 1 97 ? -4.247 8.900 7.475 1.00 96.12 97 PRO A N 1
ATOM 762 C CA . PRO A 1 97 ? -3.960 9.151 8.888 1.00 96.12 97 PRO A CA 1
ATOM 763 C C . PRO A 1 97 ? -4.460 8.027 9.810 1.00 96.12 97 PRO A C 1
ATOM 765 O O . PRO A 1 97 ? -5.472 7.390 9.515 1.00 96.12 97 PRO A O 1
ATOM 768 N N . ASN A 1 98 ? -3.800 7.819 10.953 1.00 95.75 98 ASN A N 1
ATOM 769 C CA . ASN A 1 98 ? -4.196 6.809 11.941 1.00 95.75 98 ASN A CA 1
ATOM 770 C C . ASN A 1 98 ? -5.454 7.236 12.719 1.00 95.75 98 ASN A C 1
ATOM 772 O O . ASN A 1 98 ? -5.360 7.754 13.830 1.00 95.75 98 ASN A O 1
ATOM 776 N N . THR A 1 99 ? -6.632 7.047 12.127 1.00 94.31 99 THR A N 1
ATOM 777 C CA . THR A 1 99 ? -7.922 7.353 12.759 1.00 94.31 99 THR A CA 1
ATOM 778 C C . THR A 1 99 ? -8.880 6.166 12.629 1.00 94.31 99 THR A C 1
ATOM 780 O O . THR A 1 99 ? -8.786 5.417 11.651 1.00 94.31 99 THR A O 1
ATOM 783 N N . PRO A 1 100 ? -9.823 5.969 13.573 1.00 92.19 100 PRO A N 1
ATOM 784 C CA . PRO A 1 100 ? -10.779 4.861 13.495 1.00 92.19 100 PRO A CA 1
ATOM 785 C C . PRO A 1 100 ? -11.567 4.792 12.171 1.00 92.19 100 PRO A C 1
ATOM 787 O O . PRO A 1 100 ? -11.654 3.698 11.611 1.00 92.19 100 PRO A O 1
ATOM 790 N N . PRO A 1 101 ? -12.062 5.908 11.590 1.00 90.75 101 PRO A N 1
ATOM 791 C CA . PRO A 1 101 ? -12.728 5.867 10.284 1.00 90.75 101 PRO A CA 1
ATOM 792 C C . PRO A 1 101 ? -11.817 5.365 9.154 1.00 90.75 101 PRO A C 1
ATOM 794 O O . PRO A 1 101 ? -12.237 4.566 8.318 1.00 90.75 101 PRO A O 1
ATOM 797 N N . ASN A 1 102 ? -10.542 5.763 9.159 1.00 89.94 102 ASN A N 1
ATOM 798 C CA . ASN A 1 102 ? -9.580 5.338 8.141 1.00 89.94 102 ASN A CA 1
ATOM 799 C C . ASN A 1 102 ? -9.219 3.855 8.259 1.00 89.94 102 ASN A C 1
ATOM 801 O O . ASN A 1 102 ? -8.906 3.219 7.256 1.00 89.94 102 ASN A O 1
ATOM 805 N N . TRP A 1 103 ? -9.296 3.280 9.461 1.00 92.38 103 TRP A N 1
ATOM 806 C CA . TRP A 1 103 ? -9.151 1.837 9.653 1.00 92.38 103 TRP A CA 1
ATOM 807 C C . TRP A 1 103 ? -10.298 1.044 9.033 1.00 92.38 103 TRP A C 1
ATOM 809 O O . TRP A 1 103 ? -10.040 0.014 8.411 1.00 92.38 103 TRP A O 1
ATOM 819 N N . VAL A 1 104 ? -11.537 1.529 9.145 1.00 91.25 104 VAL A N 1
ATOM 820 C CA . VAL A 1 104 ? -12.696 0.911 8.477 1.00 91.25 104 VAL A CA 1
ATOM 821 C C . VAL A 1 104 ? -12.525 0.974 6.958 1.00 91.25 104 VAL A C 1
ATOM 823 O O . VAL A 1 104 ? -12.686 -0.037 6.276 1.00 91.25 104 VAL A O 1
ATOM 826 N N . LEU A 1 105 ? -12.110 2.133 6.436 1.00 90.75 105 LEU A N 1
ATOM 827 C CA . LEU A 1 105 ? -11.837 2.313 5.010 1.00 90.75 105 LEU A CA 1
ATOM 828 C C . LEU A 1 105 ? -10.698 1.410 4.511 1.00 90.75 105 LEU A C 1
ATOM 830 O O . LEU A 1 105 ? -10.802 0.792 3.458 1.00 90.75 105 LEU A O 1
ATOM 834 N N . TYR A 1 106 ? -9.616 1.279 5.274 1.00 95.25 106 TYR A N 1
ATOM 835 C CA . TYR A 1 106 ? -8.532 0.362 4.926 1.00 95.25 106 TYR A CA 1
ATOM 836 C C . TYR A 1 106 ? -9.008 -1.093 4.875 1.00 95.25 106 TYR A C 1
ATOM 838 O O . TYR A 1 106 ? -8.670 -1.825 3.946 1.00 95.25 106 TYR A O 1
ATOM 846 N N . GLN A 1 107 ? -9.821 -1.524 5.843 1.00 94.12 107 GLN A N 1
ATOM 847 C CA . GLN A 1 107 ? -10.360 -2.883 5.855 1.00 94.12 107 GLN A CA 1
ATOM 848 C C . GLN A 1 107 ? -11.250 -3.159 4.635 1.00 94.12 107 GLN A C 1
ATOM 850 O O . GLN A 1 107 ? -11.125 -4.233 4.040 1.00 94.12 107 GLN A O 1
ATOM 855 N N . SER A 1 108 ? -12.089 -2.201 4.224 1.00 92.62 108 SER A N 1
ATOM 856 C CA . SER A 1 108 ? -12.925 -2.354 3.027 1.00 92.62 108 SER A CA 1
ATOM 857 C C . SER A 1 108 ? -12.089 -2.409 1.745 1.00 92.62 108 SER A C 1
ATOM 859 O O . SER A 1 108 ? -12.310 -3.292 0.916 1.00 92.62 108 SER A O 1
ATOM 861 N N . GLN A 1 109 ? -11.064 -1.561 1.618 1.00 93.62 109 GLN A N 1
ATOM 862 C CA . GLN A 1 109 ? -10.129 -1.588 0.488 1.00 93.62 109 GLN A CA 1
ATOM 863 C C . GLN A 1 109 ? -9.383 -2.923 0.395 1.00 93.62 109 GLN A C 1
ATOM 865 O O . GLN A 1 109 ? -9.234 -3.476 -0.693 1.00 93.62 109 GLN A O 1
ATOM 870 N N . VAL A 1 110 ? -8.938 -3.473 1.528 1.00 95.06 110 VAL A N 1
ATOM 871 C CA . VAL A 1 110 ? -8.275 -4.783 1.568 1.00 95.06 110 VAL A CA 1
ATOM 872 C C . VAL A 1 110 ? -9.229 -5.895 1.125 1.00 95.06 110 VAL A C 1
ATOM 874 O O . VAL A 1 110 ? -8.861 -6.716 0.285 1.00 95.06 110 VAL A O 1
ATOM 877 N N . ALA A 1 111 ? -10.461 -5.917 1.641 1.00 92.94 111 ALA A N 1
ATOM 878 C CA . ALA A 1 111 ? -11.461 -6.910 1.250 1.00 92.94 111 ALA A CA 1
ATOM 879 C C . ALA A 1 111 ? -11.788 -6.833 -0.252 1.00 92.94 111 ALA A C 1
ATOM 881 O O . ALA A 1 111 ? -11.841 -7.856 -0.943 1.00 92.94 111 ALA A O 1
ATOM 882 N N . GLN A 1 112 ? -11.936 -5.618 -0.779 1.00 93.00 112 GLN A N 1
ATOM 883 C CA . GLN A 1 112 ? -12.165 -5.395 -2.200 1.00 93.00 112 GLN A CA 1
ATOM 884 C C . GLN A 1 112 ? -10.971 -5.839 -3.047 1.00 93.00 112 GLN A C 1
ATOM 886 O O . GLN A 1 112 ? -11.165 -6.471 -4.087 1.00 93.00 112 GLN A O 1
ATOM 891 N N . TRP A 1 113 ? -9.743 -5.556 -2.608 1.00 95.00 113 TRP A N 1
ATOM 892 C CA . TRP A 1 113 ? -8.537 -5.967 -3.322 1.00 95.00 113 TRP A CA 1
ATOM 893 C C . TRP A 1 113 ? -8.474 -7.489 -3.464 1.00 95.00 113 TRP A C 1
ATOM 895 O O . TRP A 1 113 ? -8.235 -7.982 -4.563 1.00 95.00 113 TRP A O 1
ATOM 905 N N . HIS A 1 114 ? -8.769 -8.228 -2.390 1.00 92.62 114 HIS A N 1
ATOM 906 C CA . HIS A 1 114 ? -8.828 -9.692 -2.415 1.00 92.62 114 HIS A CA 1
ATOM 907 C C . HIS A 1 114 ? -9.965 -10.230 -3.288 1.00 92.62 114 HIS A C 1
ATOM 909 O O . HIS A 1 114 ? -9.769 -11.206 -4.005 1.00 92.62 114 HIS A O 1
ATOM 915 N N . THR A 1 115 ? -11.129 -9.577 -3.273 1.00 93.19 115 THR A N 1
ATOM 916 C CA . THR A 1 115 ? -12.268 -9.951 -4.130 1.00 93.19 115 THR A CA 1
ATOM 917 C C . THR A 1 115 ? -11.942 -9.748 -5.609 1.00 93.19 115 THR A C 1
ATOM 919 O O . THR A 1 115 ? -12.276 -10.578 -6.447 1.00 93.19 115 THR A O 1
ATOM 922 N N . THR A 1 116 ? -11.252 -8.653 -5.925 1.00 93.81 116 THR A N 1
ATOM 923 C CA . THR A 1 116 ? -10.847 -8.302 -7.292 1.00 93.81 116 THR A CA 1
ATOM 924 C C . THR A 1 116 ? -9.694 -9.184 -7.787 1.00 93.81 116 THR A C 1
ATOM 926 O O . THR A 1 116 ? -9.590 -9.455 -8.980 1.00 93.81 116 THR A O 1
ATOM 929 N N . HIS A 1 117 ? -8.842 -9.672 -6.878 1.00 91.88 117 HIS A N 1
ATOM 930 C CA . HIS A 1 117 ? -7.639 -10.442 -7.200 1.00 91.88 117 HIS A CA 1
ATOM 931 C C . HIS A 1 117 ? -7.561 -11.761 -6.406 1.00 91.88 117 HIS A C 1
ATOM 933 O O . HIS A 1 117 ? -6.610 -11.972 -5.647 1.00 91.88 117 HIS A O 1
ATOM 939 N N . PRO A 1 118 ? -8.522 -12.684 -6.588 1.00 84.75 118 PRO A N 1
ATOM 940 C CA . PRO A 1 118 ? -8.684 -13.859 -5.724 1.00 84.75 118 PRO A CA 1
ATOM 941 C C . PRO A 1 118 ? -7.482 -14.815 -5.743 1.00 84.75 118 PRO A C 1
ATOM 943 O O . PRO A 1 118 ? -7.206 -15.474 -4.747 1.00 84.75 118 PRO A O 1
ATOM 946 N N . ASN A 1 119 ? -6.731 -14.846 -6.850 1.00 88.50 119 ASN A N 1
ATOM 947 C CA . ASN A 1 119 ? -5.566 -15.718 -7.039 1.00 88.50 119 ASN A CA 1
ATOM 948 C C . ASN A 1 119 ? -4.229 -14.958 -7.010 1.00 88.50 119 ASN A C 1
ATOM 950 O O . ASN A 1 119 ? -3.188 -15.514 -7.363 1.00 88.50 119 ASN A O 1
ATOM 954 N N . ALA A 1 120 ? -4.224 -13.671 -6.649 1.00 84.12 120 ALA A N 1
ATOM 955 C CA . ALA A 1 120 ? -2.988 -12.899 -6.653 1.00 84.12 120 ALA A CA 1
ATOM 956 C C . ALA A 1 120 ? -2.080 -13.289 -5.480 1.00 84.12 120 ALA A C 1
ATOM 958 O O . ALA A 1 120 ? -2.359 -13.001 -4.320 1.00 84.12 120 ALA A O 1
ATOM 959 N N . VAL A 1 121 ? -0.929 -13.875 -5.811 1.00 85.25 121 VAL A N 1
ATOM 960 C CA . VAL A 1 121 ? 0.112 -14.273 -4.844 1.00 85.25 121 VAL A CA 1
ATOM 961 C C . VAL A 1 121 ? 0.916 -13.070 -4.317 1.00 85.25 121 VAL A C 1
ATOM 963 O O . VAL A 1 121 ? 1.551 -13.132 -3.258 1.00 85.25 121 VAL A O 1
ATOM 966 N N . ALA A 1 122 ? 0.904 -11.957 -5.054 1.00 89.50 122 ALA A N 1
ATOM 967 C CA . ALA A 1 122 ? 1.667 -10.754 -4.738 1.00 89.50 122 ALA A CA 1
ATOM 968 C C . ALA A 1 122 ? 0.966 -9.479 -5.224 1.00 89.50 122 ALA A C 1
ATOM 970 O O . ALA A 1 122 ? 0.143 -9.511 -6.136 1.00 89.50 122 ALA A O 1
ATOM 971 N N . ALA A 1 123 ? 1.344 -8.341 -4.653 1.00 92.94 123 ALA A N 1
ATOM 972 C CA . ALA A 1 123 ? 0.996 -7.034 -5.190 1.00 92.94 123 ALA A CA 1
ATOM 973 C C . ALA A 1 123 ? 2.022 -6.586 -6.237 1.00 92.94 123 ALA A C 1
ATOM 975 O O . ALA A 1 123 ? 3.216 -6.898 -6.148 1.00 92.94 123 ALA A O 1
ATOM 976 N N . THR A 1 124 ? 1.555 -5.854 -7.241 1.00 92.50 124 THR A N 1
ATOM 977 C CA . THR A 1 124 ? 2.391 -5.302 -8.311 1.00 92.50 124 THR A CA 1
ATOM 978 C C . THR A 1 124 ? 1.996 -3.861 -8.584 1.00 92.50 124 THR A C 1
ATOM 980 O O . THR A 1 124 ? 1.037 -3.352 -8.020 1.00 92.50 124 THR A O 1
ATOM 983 N N . GLU A 1 125 ? 2.737 -3.205 -9.463 1.00 91.75 125 GLU A N 1
ATOM 984 C CA . GLU A 1 125 ? 2.497 -1.826 -9.874 1.00 91.75 125 GLU A CA 1
ATOM 985 C C . GLU A 1 125 ? 1.109 -1.690 -10.517 1.00 91.75 125 GLU A C 1
ATOM 987 O O . GLU A 1 125 ? 0.403 -0.729 -10.274 1.00 91.75 125 GLU A O 1
ATOM 992 N N . ASP A 1 126 ? 0.650 -2.692 -11.264 1.00 90.62 126 ASP A N 1
ATOM 993 C CA . ASP A 1 126 ? -0.703 -2.678 -11.841 1.00 90.62 126 ASP A CA 1
ATOM 994 C C . ASP A 1 126 ? -1.820 -3.043 -10.834 1.00 90.62 126 ASP A C 1
ATOM 996 O O . ASP A 1 126 ? -2.997 -2.857 -11.117 1.00 90.62 126 ASP A O 1
ATOM 1000 N N . ARG A 1 127 ? -1.471 -3.576 -9.656 1.00 92.38 127 ARG A N 1
ATOM 1001 C CA . ARG A 1 127 ? -2.408 -4.003 -8.593 1.00 92.38 127 ARG A CA 1
ATOM 1002 C C . ARG A 1 127 ? -1.804 -3.694 -7.221 1.00 92.38 127 ARG A C 1
ATOM 1004 O O . ARG A 1 127 ? -1.405 -4.623 -6.502 1.00 92.38 127 ARG A O 1
ATOM 1011 N N . PRO A 1 128 ? -1.679 -2.406 -6.860 1.00 95.06 128 PRO A N 1
ATOM 1012 C CA . PRO A 1 128 ? -1.073 -2.007 -5.599 1.00 95.06 128 PRO A CA 1
ATOM 1013 C C . PRO A 1 128 ? -1.916 -2.518 -4.433 1.00 95.06 128 PRO A C 1
ATOM 1015 O O . PRO A 1 128 ? -3.146 -2.487 -4.479 1.00 95.06 128 PRO A O 1
ATOM 1018 N N . TYR A 1 129 ? -1.256 -3.001 -3.382 1.00 96.88 129 TYR A N 1
ATOM 1019 C CA . TYR A 1 129 ? -1.956 -3.387 -2.161 1.00 96.88 129 TYR A CA 1
ATOM 1020 C C . TYR A 1 129 ? -2.259 -2.135 -1.322 1.00 96.88 129 TYR A C 1
ATOM 1022 O O . TYR A 1 129 ? -1.380 -1.269 -1.226 1.00 96.88 129 TYR A O 1
ATOM 1030 N N . PRO A 1 130 ? -3.450 -2.023 -0.700 1.00 96.94 130 PRO A N 1
ATOM 1031 C CA . PRO A 1 130 ? -3.775 -0.904 0.183 1.00 96.94 130 PRO A CA 1
ATOM 1032 C C . PRO A 1 130 ? -2.754 -0.751 1.316 1.00 96.94 130 PRO A C 1
ATOM 1034 O O . PRO A 1 130 ? -2.264 -1.743 1.852 1.00 96.94 130 PRO A O 1
ATOM 1037 N N . LEU A 1 131 ? -2.441 0.487 1.701 1.00 97.62 131 LEU A N 1
ATOM 1038 C CA . LEU A 1 131 ? -1.469 0.773 2.760 1.00 97.62 131 LEU A CA 1
ATOM 1039 C C . LEU A 1 131 ? -2.167 0.997 4.096 1.00 97.62 131 LEU A C 1
ATOM 1041 O O . LEU A 1 131 ? -3.154 1.732 4.167 1.00 97.62 131 LEU A O 1
ATOM 1045 N N . GLN A 1 132 ? -1.630 0.398 5.156 1.00 97.88 132 GLN A N 1
ATOM 1046 C CA . GLN A 1 132 ? -2.193 0.522 6.493 1.00 97.88 132 GLN A CA 1
ATOM 1047 C C . GLN A 1 132 ? -2.202 1.991 6.962 1.00 97.88 132 GLN A C 1
ATOM 1049 O O . GLN A 1 132 ? -1.194 2.692 6.804 1.00 97.88 132 GLN A O 1
ATOM 1054 N N . PRO A 1 133 ? -3.295 2.473 7.582 1.00 98.00 133 PRO A N 1
ATOM 1055 C CA . PRO A 1 133 ? -3.354 3.820 8.131 1.00 98.00 133 PRO A CA 1
ATOM 1056 C C . PRO A 1 133 ? -2.253 4.083 9.164 1.00 98.00 133 PRO A C 1
ATOM 1058 O O . PRO A 1 133 ? -1.878 3.204 9.941 1.00 98.00 133 PRO A O 1
ATOM 1061 N N . GLY A 1 134 ? -1.735 5.310 9.185 1.00 96.81 134 GLY A N 1
ATOM 1062 C CA . GLY A 1 134 ? -0.676 5.728 10.105 1.00 96.81 134 GLY A CA 1
ATOM 1063 C C . GLY A 1 134 ? 0.727 5.252 9.747 1.00 96.81 134 GLY A C 1
ATOM 1064 O O . GLY A 1 134 ? 1.652 5.477 10.525 1.00 96.81 134 GLY A O 1
ATOM 1065 N N . THR A 1 135 ? 0.893 4.579 8.611 1.00 97.94 135 THR A N 1
ATOM 1066 C CA . THR A 1 135 ? 2.211 4.193 8.104 1.00 97.94 135 THR A CA 1
ATOM 1067 C C . THR A 1 135 ? 2.810 5.277 7.217 1.00 97.94 135 THR A C 1
ATOM 1069 O O . THR A 1 135 ? 2.143 6.213 6.778 1.00 97.94 135 THR A O 1
ATOM 1072 N N . GLU A 1 136 ? 4.093 5.130 6.931 1.00 97.75 136 GLU A N 1
ATOM 1073 C CA . GLU A 1 136 ? 4.835 5.993 6.031 1.00 97.75 136 GLU A CA 1
ATOM 1074 C C . GLU A 1 136 ? 4.558 5.654 4.555 1.00 97.75 136 GLU A C 1
ATOM 1076 O O . GLU A 1 136 ? 4.284 4.490 4.217 1.00 97.75 136 GLU A O 1
ATOM 1081 N N . PRO A 1 137 ? 4.651 6.647 3.646 1.00 96.44 137 PRO A N 1
ATOM 1082 C CA . PRO A 1 137 ? 4.493 6.429 2.213 1.00 96.44 137 PRO A CA 1
ATOM 1083 C C . PRO A 1 137 ? 5.482 5.405 1.653 1.00 96.44 137 PRO A C 1
ATOM 1085 O O . PRO A 1 137 ? 6.594 5.249 2.160 1.00 96.44 137 PRO A O 1
ATOM 1088 N N . LEU A 1 138 ? 5.084 4.756 0.560 1.00 96.12 138 LEU A N 1
ATOM 1089 C CA . LEU A 1 138 ? 5.909 3.781 -0.147 1.00 96.12 138 LEU A CA 1
ATOM 1090 C C . LEU A 1 138 ? 7.239 4.373 -0.618 1.00 96.12 138 LEU A C 1
ATOM 1092 O O . LEU A 1 138 ? 7.287 5.449 -1.217 1.00 96.12 138 LEU A O 1
ATOM 1096 N N . GLY A 1 139 ? 8.324 3.639 -0.371 1.00 94.06 139 GLY A N 1
ATOM 1097 C CA . GLY A 1 139 ? 9.664 4.021 -0.805 1.00 94.06 139 GLY A CA 1
ATOM 1098 C C . GLY A 1 139 ? 10.170 5.298 -0.133 1.00 94.06 139 GLY A C 1
ATOM 1099 O O . GLY A 1 139 ? 11.054 5.969 -0.667 1.00 94.06 139 GLY A O 1
ATOM 1100 N N . SER A 1 140 ? 9.644 5.654 1.034 1.00 94.56 140 SER A N 1
ATOM 1101 C CA . SER A 1 140 ? 10.109 6.791 1.828 1.00 94.56 140 SER A CA 1
ATOM 1102 C C . SER A 1 140 ? 11.304 6.447 2.727 1.00 94.56 140 SER A C 1
ATOM 1104 O O . SER A 1 140 ? 11.825 7.327 3.409 1.00 94.56 140 SER A O 1
ATOM 1106 N N . GLY A 1 141 ? 11.775 5.196 2.692 1.00 94.81 141 GLY A N 1
ATOM 1107 C CA . GLY A 1 141 ? 12.799 4.680 3.610 1.00 94.81 141 GLY A CA 1
ATOM 1108 C C . GLY A 1 141 ? 12.180 4.044 4.853 1.00 94.81 141 GLY A C 1
ATOM 1109 O O . GLY A 1 141 ? 12.788 4.018 5.920 1.00 94.81 141 GLY A O 1
ATOM 1110 N N . GLU A 1 142 ? 10.944 3.581 4.723 1.00 97.19 142 GLU A N 1
ATOM 1111 C CA . GLU A 1 142 ? 10.190 2.895 5.747 1.00 97.19 142 GLU A CA 1
ATOM 1112 C C . GLU A 1 142 ? 10.697 1.467 5.984 1.00 97.19 142 GLU A C 1
ATOM 1114 O O . GLU A 1 142 ? 11.178 0.769 5.086 1.00 97.19 142 GLU A O 1
ATOM 1119 N N . CYS A 1 143 ? 10.517 0.994 7.209 1.00 98.00 143 CYS A N 1
ATOM 1120 C CA . CYS A 1 143 ? 10.639 -0.406 7.550 1.00 98.00 143 CYS A CA 1
ATOM 1121 C C . CYS A 1 143 ? 9.510 -1.199 6.877 1.00 98.00 143 CYS A C 1
ATOM 1123 O O . CYS A 1 143 ? 8.332 -0.937 7.122 1.00 98.00 143 CYS A O 1
ATOM 1125 N N . SER A 1 144 ? 9.844 -2.210 6.066 1.00 97.31 144 SER A N 1
ATOM 1126 C CA . SER A 1 144 ? 8.822 -3.011 5.372 1.00 97.31 144 SER A CA 1
ATOM 1127 C C . SER A 1 144 ? 7.889 -3.768 6.312 1.00 97.31 144 SER A C 1
ATOM 1129 O O . SER A 1 144 ? 6.795 -4.135 5.911 1.00 97.31 144 SER A O 1
ATOM 1131 N N . ASP A 1 145 ? 8.342 -4.037 7.535 1.00 97.75 145 ASP A N 1
ATOM 1132 C CA . ASP A 1 145 ? 7.657 -4.900 8.491 1.00 97.75 145 ASP A CA 1
ATOM 1133 C C . ASP A 1 145 ? 6.593 -4.165 9.312 1.00 97.75 145 ASP A C 1
ATOM 1135 O O . ASP A 1 145 ? 5.579 -4.763 9.656 1.00 97.75 145 ASP A O 1
ATOM 1139 N N . CYS A 1 146 ? 6.817 -2.892 9.645 1.00 98.00 146 CYS A N 1
ATOM 1140 C CA . CYS A 1 146 ? 5.900 -2.093 10.469 1.00 98.00 146 CYS A CA 1
ATOM 1141 C C . CYS A 1 146 ? 5.435 -0.793 9.795 1.00 98.00 146 CYS A C 1
ATOM 1143 O O . CYS A 1 146 ? 4.581 -0.094 10.332 1.00 98.00 146 CYS A O 1
ATOM 1145 N N . GLY A 1 147 ? 5.999 -0.446 8.635 1.00 97.12 147 GLY A N 1
ATOM 1146 C CA . GLY A 1 147 ? 5.639 0.751 7.880 1.00 97.12 147 GLY A CA 1
ATOM 1147 C C . GLY A 1 147 ? 6.107 2.063 8.506 1.00 97.12 147 GLY A C 1
ATOM 1148 O O . GLY A 1 147 ? 5.625 3.104 8.084 1.00 97.12 147 GLY A O 1
ATOM 1149 N N . GLN A 1 148 ? 7.007 2.043 9.493 1.00 97.75 148 GLN A N 1
ATOM 1150 C CA . GLN A 1 148 ? 7.547 3.244 10.147 1.00 97.75 148 GLN A CA 1
ATOM 1151 C C . GLN A 1 148 ? 8.997 3.507 9.738 1.00 97.75 148 GLN A C 1
ATOM 1153 O O . GLN A 1 148 ? 9.721 2.589 9.355 1.00 97.75 148 GLN A O 1
ATOM 1158 N N . LYS A 1 149 ? 9.444 4.758 9.842 1.00 96.12 149 LYS A N 1
ATOM 1159 C CA . LYS A 1 149 ? 10.846 5.147 9.614 1.00 96.12 149 LYS A CA 1
ATOM 1160 C C . LYS A 1 149 ? 11.724 4.932 10.854 1.00 96.12 149 LYS A C 1
ATOM 1162 O O . LYS A 1 149 ? 11.255 4.569 11.930 1.00 96.12 149 LYS A O 1
ATOM 1167 N N . GLY A 1 150 ? 13.027 5.158 10.681 1.00 95.75 150 GLY A N 1
ATOM 1168 C CA . GLY A 1 150 ? 14.017 5.177 11.765 1.00 95.75 150 GLY A CA 1
ATOM 1169 C C . GLY A 1 150 ? 14.732 3.848 12.013 1.00 95.75 150 GLY A C 1
ATOM 1170 O O . GLY A 1 150 ? 15.680 3.812 12.788 1.00 95.75 150 GLY A O 1
ATOM 1171 N N . HIS A 1 151 ? 14.324 2.765 11.349 1.00 96.75 151 HIS A N 1
ATOM 1172 C CA . HIS A 1 151 ? 14.987 1.465 11.446 1.00 96.75 151 HIS A CA 1
ATOM 1173 C C . HIS A 1 151 ? 14.761 0.614 10.189 1.00 96.75 151 HIS A C 1
ATOM 1175 O O . HIS A 1 151 ? 13.848 0.862 9.404 1.00 96.75 151 HIS A O 1
ATOM 1181 N N . GLN A 1 152 ? 15.598 -0.411 10.010 1.00 93.81 152 GLN A N 1
ATOM 1182 C CA . GLN A 1 152 ? 15.437 -1.424 8.962 1.00 93.81 152 GLN A CA 1
ATOM 1183 C C . GLN A 1 152 ? 14.609 -2.614 9.465 1.00 93.81 152 GLN A C 1
ATOM 1185 O O . GLN A 1 152 ? 14.504 -2.839 10.669 1.00 93.81 152 GLN A O 1
ATOM 1190 N N . ALA A 1 153 ? 14.080 -3.428 8.545 1.00 93.06 153 ALA A N 1
ATOM 1191 C CA . ALA A 1 153 ? 13.284 -4.615 8.879 1.00 93.06 153 ALA A CA 1
ATOM 1192 C C . ALA A 1 153 ? 14.014 -5.597 9.817 1.00 93.06 153 ALA A C 1
ATOM 1194 O O . ALA A 1 153 ? 13.409 -6.113 10.752 1.00 93.06 153 ALA A O 1
ATOM 1195 N N . SER A 1 154 ? 15.324 -5.788 9.632 1.00 94.44 154 SER A N 1
ATOM 1196 C CA . SER A 1 154 ? 16.167 -6.638 10.490 1.00 94.44 154 SER A CA 1
ATOM 1197 C C . SER A 1 154 ? 16.250 -6.166 11.946 1.00 94.44 154 SER A C 1
ATOM 1199 O O . SER A 1 154 ? 16.453 -6.982 12.837 1.00 94.44 154 SER A O 1
ATOM 1201 N N . ALA A 1 155 ? 16.068 -4.867 12.193 1.00 96.38 155 ALA A N 1
ATOM 1202 C CA . ALA A 1 155 ? 16.071 -4.252 13.519 1.00 96.38 155 ALA A CA 1
ATOM 1203 C C . ALA A 1 155 ? 14.648 -3.911 14.008 1.00 96.38 155 ALA A C 1
ATOM 1205 O O . ALA A 1 155 ? 14.471 -3.137 14.948 1.00 96.38 155 ALA A O 1
ATOM 1206 N N . CYS A 1 156 ? 13.611 -4.437 13.350 1.00 96.94 156 CYS A N 1
ATOM 1207 C CA . CYS A 1 156 ? 12.230 -4.089 13.651 1.00 96.94 156 CYS A CA 1
ATOM 1208 C C . CYS A 1 156 ? 11.710 -4.823 14.889 1.00 96.94 156 CYS A C 1
ATOM 1210 O O . CYS A 1 156 ? 11.312 -5.987 14.811 1.00 96.94 156 CYS A O 1
ATOM 1212 N N . ALA A 1 157 ? 11.626 -4.089 15.999 1.00 96.50 157 ALA A N 1
ATOM 1213 C CA . ALA A 1 157 ? 11.064 -4.545 17.271 1.00 96.50 157 ALA A CA 1
ATOM 1214 C C . ALA A 1 157 ? 9.566 -4.210 17.449 1.00 96.50 157 ALA A C 1
ATOM 1216 O O . ALA A 1 157 ? 9.036 -4.315 18.553 1.00 96.50 157 ALA A O 1
ATOM 1217 N N . ALA A 1 158 ? 8.874 -3.770 16.390 1.00 95.06 158 ALA A N 1
ATOM 1218 C CA . ALA A 1 158 ? 7.461 -3.416 16.486 1.00 95.06 158 ALA A CA 1
ATOM 1219 C C . ALA A 1 158 ? 6.612 -4.651 16.858 1.00 95.06 158 ALA A C 1
ATOM 1221 O O . ALA A 1 158 ? 6.749 -5.690 16.204 1.00 95.06 158 ALA A O 1
ATOM 1222 N N . PRO A 1 159 ? 5.717 -4.544 17.859 1.00 92.00 159 PRO A N 1
ATOM 1223 C CA . PRO A 1 159 ? 4.903 -5.673 18.309 1.00 92.00 159 PRO A CA 1
ATOM 1224 C C . PRO A 1 159 ? 3.848 -6.073 17.276 1.00 92.00 159 PRO A C 1
ATOM 1226 O O . PRO A 1 159 ? 3.472 -7.238 17.193 1.00 92.00 159 PRO A O 1
ATOM 1229 N N . GLN A 1 160 ? 3.377 -5.111 16.478 1.00 93.19 160 GLN A N 1
ATOM 1230 C CA . GLN A 1 160 ? 2.458 -5.359 15.377 1.00 93.19 160 GLN A CA 1
ATOM 1231 C C . GLN A 1 160 ? 3.185 -5.201 14.048 1.00 93.19 160 GLN A C 1
ATOM 1233 O O . GLN A 1 160 ? 3.751 -4.148 13.746 1.00 93.19 160 GLN A O 1
ATOM 1238 N N . LYS A 1 161 ? 3.161 -6.280 13.269 1.00 96.12 161 LYS A N 1
ATOM 1239 C CA . LYS A 1 161 ? 3.642 -6.316 11.892 1.00 96.12 161 LYS A CA 1
ATOM 1240 C C . LYS A 1 161 ? 2.486 -5.997 10.947 1.00 96.12 161 LYS A C 1
ATOM 1242 O O . LYS A 1 161 ? 1.326 -6.257 11.267 1.00 96.12 161 LYS A O 1
ATOM 1247 N N . LEU A 1 162 ? 2.813 -5.434 9.789 1.00 97.12 162 LEU A N 1
ATOM 1248 C CA . LEU A 1 162 ? 1.858 -5.230 8.703 1.00 97.12 162 LEU A CA 1
ATOM 1249 C C . LEU A 1 162 ? 1.378 -6.578 8.146 1.00 97.12 162 LEU A C 1
ATOM 1251 O O . LEU A 1 162 ? 1.956 -7.630 8.415 1.00 97.12 162 LEU A O 1
ATOM 1255 N N . ARG A 1 163 ? 0.332 -6.547 7.318 1.00 96.31 163 ARG A N 1
ATOM 1256 C CA . ARG A 1 163 ? -0.124 -7.739 6.587 1.00 96.31 163 ARG A CA 1
ATOM 1257 C C . ARG A 1 163 ? 0.956 -8.216 5.615 1.00 96.31 163 ARG A C 1
ATOM 1259 O O . ARG A 1 163 ? 1.583 -7.397 4.949 1.00 96.31 163 ARG A O 1
ATOM 1266 N N . ASP A 1 164 ? 1.099 -9.529 5.446 1.00 96.19 164 ASP A N 1
ATOM 1267 C CA . ASP A 1 164 ? 2.146 -10.130 4.603 1.00 96.19 164 ASP A CA 1
ATOM 1268 C C . ASP A 1 164 ? 2.194 -9.574 3.172 1.00 96.19 164 ASP A C 1
ATOM 1270 O O . ASP A 1 164 ? 3.276 -9.323 2.637 1.00 96.19 164 ASP A O 1
ATOM 1274 N N . LEU A 1 165 ? 1.033 -9.350 2.547 1.00 96.06 165 LEU A N 1
ATOM 1275 C CA . LEU A 1 165 ? 0.960 -8.765 1.205 1.00 96.06 165 LEU A CA 1
ATOM 1276 C C . LEU A 1 165 ? 1.466 -7.322 1.173 1.00 96.06 165 LEU A C 1
ATOM 1278 O O . LEU A 1 165 ? 2.184 -6.957 0.243 1.00 96.06 165 LEU A O 1
ATOM 1282 N N . GLU A 1 166 ? 1.168 -6.530 2.201 1.00 96.94 166 GLU A N 1
ATOM 1283 C CA . GLU A 1 166 ? 1.687 -5.170 2.331 1.00 96.94 166 GLU A CA 1
ATOM 1284 C C . GLU A 1 166 ? 3.201 -5.176 2.588 1.00 96.94 166 GLU A C 1
ATOM 1286 O O . GLU A 1 166 ? 3.929 -4.411 1.959 1.00 96.94 166 GLU A O 1
ATOM 1291 N N . ILE A 1 167 ? 3.703 -6.085 3.436 1.00 97.38 167 ILE A N 1
ATOM 1292 C CA . ILE A 1 167 ? 5.147 -6.262 3.676 1.00 97.38 167 ILE A CA 1
ATOM 1293 C C . ILE A 1 167 ? 5.866 -6.572 2.359 1.00 97.38 167 ILE A C 1
ATOM 1295 O O . ILE A 1 167 ? 6.860 -5.926 2.013 1.00 97.38 167 ILE A O 1
ATOM 1299 N N . ARG A 1 168 ? 5.368 -7.556 1.599 1.00 96.62 168 ARG A N 1
ATOM 1300 C CA . ARG A 1 168 ? 5.932 -7.939 0.294 1.00 96.62 168 ARG A CA 1
ATOM 1301 C C . ARG A 1 168 ? 5.876 -6.782 -0.696 1.00 96.62 168 ARG A C 1
ATOM 1303 O O . ARG A 1 168 ? 6.856 -6.544 -1.400 1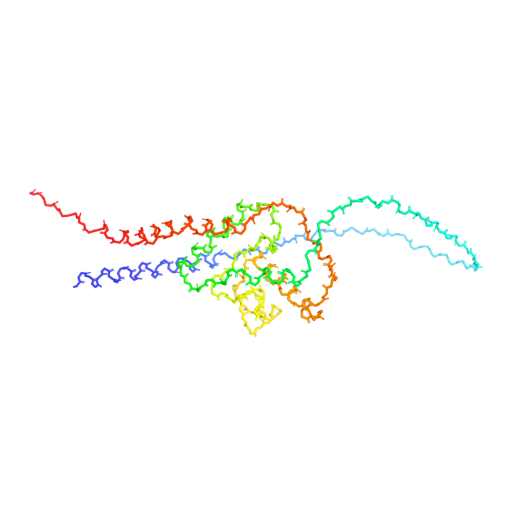.00 96.62 168 ARG A O 1
ATOM 1310 N N . TRP A 1 169 ? 4.765 -6.049 -0.715 1.00 96.44 169 TRP A N 1
ATOM 1311 C CA . TRP A 1 169 ? 4.595 -4.878 -1.565 1.00 96.44 169 TRP A CA 1
ATOM 1312 C C . TRP A 1 169 ? 5.635 -3.797 -1.255 1.00 96.44 169 TRP A C 1
ATOM 1314 O O . TRP A 1 169 ? 6.373 -3.382 -2.147 1.00 96.44 169 TRP A O 1
ATOM 1324 N N . ARG A 1 170 ? 5.797 -3.428 0.021 1.00 97.31 170 ARG A N 1
ATOM 1325 C CA . ARG A 1 170 ? 6.812 -2.463 0.474 1.00 97.31 170 ARG A CA 1
ATOM 1326 C C . ARG A 1 170 ? 8.229 -2.900 0.112 1.00 97.31 170 ARG A C 1
ATOM 1328 O O . ARG A 1 170 ? 9.002 -2.104 -0.412 1.00 97.31 170 ARG A O 1
ATOM 1335 N N . ARG A 1 171 ? 8.574 -4.179 0.310 1.00 96.62 171 ARG A N 1
ATOM 1336 C CA . ARG A 1 171 ? 9.889 -4.723 -0.089 1.00 96.62 171 ARG A CA 1
ATOM 1337 C C . ARG A 1 171 ? 10.126 -4.608 -1.593 1.00 96.62 171 ARG A C 1
ATOM 1339 O O . ARG A 1 171 ? 11.215 -4.206 -2.004 1.00 96.62 171 ARG A O 1
ATOM 1346 N N . LYS A 1 172 ? 9.114 -4.925 -2.407 1.00 95.62 172 LYS A N 1
ATOM 1347 C CA . LYS A 1 172 ? 9.192 -4.807 -3.868 1.00 95.62 172 LYS A CA 1
ATOM 1348 C C . LYS A 1 172 ? 9.449 -3.362 -4.284 1.00 95.62 172 LYS A C 1
ATOM 1350 O O . LYS A 1 172 ? 10.381 -3.106 -5.044 1.00 95.62 172 LYS A O 1
ATOM 1355 N N . VAL A 1 173 ? 8.682 -2.424 -3.735 1.00 96.00 173 VAL A N 1
ATOM 1356 C CA . VAL A 1 173 ? 8.848 -0.995 -4.012 1.00 96.00 173 VAL A CA 1
ATOM 1357 C C . VAL A 1 173 ? 10.245 -0.505 -3.624 1.00 96.00 173 VAL A C 1
ATOM 1359 O O . VAL A 1 173 ? 10.903 0.156 -4.428 1.00 96.00 173 VAL A O 1
ATOM 1362 N N . THR A 1 174 ? 10.741 -0.873 -2.441 1.00 95.19 174 THR A N 1
ATOM 1363 C CA . THR A 1 174 ? 12.107 -0.535 -2.016 1.00 95.19 174 THR A CA 1
ATOM 1364 C C . THR A 1 174 ? 13.152 -1.082 -2.990 1.00 95.19 174 THR A C 1
ATOM 1366 O O . THR A 1 174 ? 14.054 -0.346 -3.379 1.00 95.19 174 THR A O 1
ATOM 1369 N N . SER A 1 175 ? 13.009 -2.329 -3.454 1.00 94.44 175 SER A N 1
ATOM 1370 C CA . SER A 1 175 ? 13.914 -2.914 -4.454 1.00 94.44 175 SER A CA 1
ATOM 1371 C C . SER A 1 175 ? 13.909 -2.134 -5.769 1.00 94.44 175 SER A C 1
ATOM 1373 O O . SER A 1 175 ? 14.978 -1.876 -6.323 1.00 94.44 175 SER A O 1
ATOM 1375 N N . ILE A 1 176 ? 12.730 -1.741 -6.258 1.00 93.75 176 ILE A N 1
ATOM 1376 C CA . ILE A 1 176 ? 12.581 -0.961 -7.496 1.00 93.75 176 ILE A CA 1
ATOM 1377 C C . ILE A 1 176 ? 13.264 0.393 -7.337 1.00 93.75 176 ILE A C 1
ATOM 1379 O O . ILE A 1 176 ? 14.116 0.752 -8.147 1.00 93.75 176 ILE A O 1
ATOM 1383 N N . LYS A 1 177 ? 12.979 1.108 -6.244 1.00 94.50 177 LYS A N 1
ATOM 1384 C CA . LYS A 1 177 ? 13.630 2.384 -5.943 1.00 94.50 177 LYS A CA 1
ATOM 1385 C C . LYS A 1 177 ? 15.153 2.233 -5.888 1.00 94.50 177 LYS A C 1
ATOM 1387 O O . LYS A 1 177 ? 15.872 3.020 -6.496 1.00 94.50 177 LYS A O 1
ATOM 1392 N N . SER A 1 178 ? 15.665 1.214 -5.196 1.00 92.06 178 SER A N 1
ATOM 1393 C CA . SER A 1 178 ? 17.105 0.945 -5.122 1.00 92.06 178 SER A CA 1
ATOM 1394 C C . SER A 1 178 ? 17.714 0.608 -6.486 1.00 92.06 178 SER A C 1
ATOM 1396 O O . SER A 1 178 ? 18.853 0.987 -6.750 1.00 92.06 178 SER A O 1
ATOM 1398 N N . ALA A 1 179 ? 16.994 -0.088 -7.367 1.00 90.81 179 ALA A N 1
ATOM 1399 C CA . ALA A 1 179 ? 17.446 -0.339 -8.733 1.00 90.81 179 ALA A CA 1
ATOM 1400 C C . ALA A 1 179 ? 17.541 0.962 -9.547 1.00 90.81 179 ALA A C 1
ATOM 1402 O O . ALA A 1 179 ? 18.589 1.234 -10.134 1.00 90.81 179 ALA A O 1
ATOM 1403 N N . VAL A 1 180 ? 16.518 1.818 -9.496 1.00 91.50 180 VAL A N 1
ATOM 1404 C CA . VAL A 1 180 ? 16.535 3.141 -10.148 1.00 91.50 180 VAL A CA 1
ATOM 1405 C C . VAL A 1 180 ? 17.717 3.986 -9.670 1.00 91.50 180 VAL A C 1
ATOM 1407 O O . VAL A 1 180 ? 18.466 4.522 -10.485 1.00 91.50 180 VAL A O 1
ATOM 1410 N N . MET A 1 181 ? 17.939 4.051 -8.354 1.00 90.94 181 MET A N 1
ATOM 1411 C CA . MET A 1 181 ? 19.015 4.863 -7.775 1.00 90.94 181 MET A CA 1
ATOM 1412 C C . MET A 1 181 ? 20.412 4.348 -8.143 1.00 90.94 181 MET A C 1
ATOM 1414 O O . MET A 1 181 ? 21.305 5.145 -8.407 1.00 90.94 181 MET A O 1
ATOM 1418 N N . ARG A 1 182 ? 20.614 3.023 -8.209 1.00 88.81 182 ARG A N 1
ATOM 1419 C CA . ARG A 1 182 ? 21.902 2.431 -8.622 1.00 88.81 182 ARG A CA 1
ATOM 1420 C C . ARG A 1 182 ? 22.218 2.657 -10.096 1.00 88.81 182 ARG A C 1
ATOM 1422 O O . ARG A 1 182 ? 23.383 2.705 -10.468 1.00 88.81 182 ARG A O 1
ATOM 1429 N N . THR A 1 183 ? 21.190 2.761 -10.927 1.00 82.00 183 THR A N 1
ATOM 1430 C CA . THR A 1 183 ? 21.328 2.851 -12.385 1.00 82.00 183 THR A CA 1
ATOM 1431 C C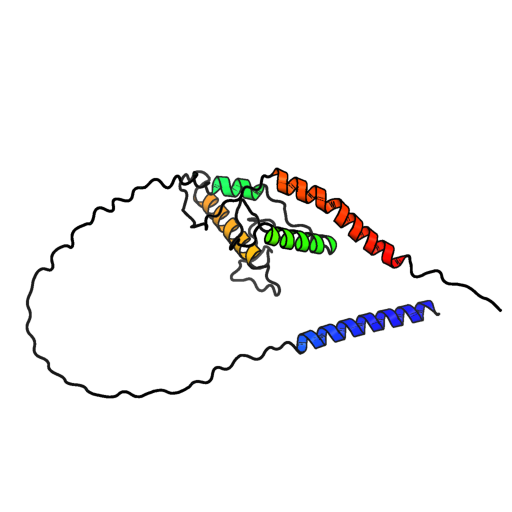 . THR A 1 183 ? 21.314 4.287 -12.910 1.00 82.00 183 THR A C 1
ATOM 1433 O O . THR A 1 183 ? 21.351 4.496 -14.122 1.00 82.00 183 THR A O 1
ATOM 1436 N N . GLY A 1 184 ? 21.254 5.281 -12.016 1.00 72.06 184 GLY A N 1
ATOM 1437 C CA . GLY A 1 184 ? 21.242 6.698 -12.381 1.00 72.06 184 GLY A CA 1
ATOM 1438 C C . GLY A 1 184 ? 20.018 7.105 -13.207 1.00 72.06 184 GLY A C 1
ATOM 1439 O O . GLY A 1 184 ? 20.118 8.023 -14.012 1.00 72.06 184 GLY A O 1
ATOM 1440 N N . GLY A 1 185 ? 18.892 6.392 -13.072 1.00 62.62 185 GLY A N 1
ATOM 1441 C CA . GLY A 1 185 ? 17.663 6.656 -13.834 1.00 62.62 185 GLY A CA 1
ATOM 1442 C C . GLY A 1 185 ? 17.692 6.231 -15.310 1.00 62.62 185 GLY A C 1
ATOM 1443 O O . GLY A 1 185 ? 16.646 6.229 -15.947 1.00 62.62 185 GLY A O 1
ATOM 1444 N N . ASN A 1 186 ? 18.845 5.800 -15.836 1.00 57.75 186 ASN A N 1
ATOM 1445 C CA . ASN A 1 186 ? 19.054 5.540 -17.265 1.00 57.75 186 ASN A CA 1
ATOM 1446 C C . ASN A 1 186 ? 19.193 4.052 -17.628 1.00 57.75 186 ASN A C 1
ATOM 1448 O O . ASN A 1 186 ? 19.710 3.743 -18.697 1.00 57.75 186 ASN A O 1
ATOM 1452 N N . SER A 1 187 ? 18.769 3.100 -16.786 1.00 53.16 187 SER A N 1
ATOM 1453 C CA . SER A 1 187 ? 18.906 1.680 -17.152 1.00 53.16 187 SER A CA 1
ATOM 1454 C C . SER A 1 187 ? 17.843 1.193 -18.144 1.00 53.16 187 SER A C 1
ATOM 1456 O O . SER A 1 187 ? 16.668 1.118 -17.776 1.00 53.16 187 SER A O 1
ATOM 1458 N N . PRO A 1 188 ? 18.245 0.731 -19.349 1.00 53.25 188 PRO A N 1
ATOM 1459 C CA . PRO A 1 188 ? 17.392 -0.061 -20.235 1.00 53.25 188 PRO A CA 1
ATOM 1460 C C . PRO A 1 188 ? 17.328 -1.543 -19.823 1.00 53.25 188 PRO A C 1
ATOM 1462 O O . PRO A 1 188 ? 16.619 -2.329 -20.447 1.00 53.25 188 PRO A O 1
ATOM 1465 N N . ALA A 1 189 ? 18.081 -1.961 -18.799 1.00 51.41 189 ALA A N 1
ATOM 1466 C CA . ALA A 1 189 ? 18.117 -3.349 -18.371 1.00 51.41 189 ALA A CA 1
ATOM 1467 C C . ALA A 1 189 ? 16.844 -3.692 -17.586 1.00 51.41 189 ALA A C 1
ATOM 1469 O O . ALA A 1 189 ? 16.746 -3.450 -16.383 1.00 51.41 189 ALA A O 1
ATOM 1470 N N . ALA A 1 190 ? 15.870 -4.287 -18.275 1.00 50.06 190 ALA A N 1
ATOM 1471 C CA . ALA A 1 190 ? 14.808 -5.054 -17.647 1.00 50.06 190 ALA A CA 1
ATOM 1472 C C . ALA A 1 190 ? 15.445 -6.248 -16.918 1.00 50.06 190 ALA A C 1
ATOM 1474 O O . ALA A 1 190 ? 15.584 -7.338 -17.473 1.00 50.06 190 ALA A O 1
ATOM 1475 N N . ILE A 1 191 ? 15.883 -6.049 -15.672 1.00 52.16 191 ILE A N 1
ATOM 1476 C CA . ILE A 1 191 ? 16.180 -7.171 -14.788 1.00 52.16 191 ILE A CA 1
ATOM 1477 C C . ILE A 1 191 ? 14.845 -7.893 -14.618 1.00 52.16 191 ILE A C 1
ATOM 1479 O O . ILE A 1 191 ? 13.912 -7.357 -14.015 1.00 52.16 191 ILE A O 1
ATOM 1483 N N . ASN A 1 192 ? 14.736 -9.080 -15.217 1.00 44.09 192 ASN A N 1
ATOM 1484 C CA . ASN A 1 192 ? 13.611 -9.990 -15.047 1.00 44.09 192 ASN A CA 1
ATOM 1485 C C . ASN A 1 192 ? 13.542 -10.411 -13.569 1.00 44.09 192 ASN A C 1
ATOM 1487 O O . ASN A 1 192 ? 13.979 -11.497 -13.196 1.00 44.09 192 ASN A O 1
ATOM 1491 N N . LEU A 1 193 ? 12.987 -9.555 -12.705 1.00 45.41 193 LEU A N 1
ATOM 1492 C CA . LEU A 1 193 ? 12.311 -10.044 -11.514 1.00 45.41 193 LEU A CA 1
ATOM 1493 C C . LEU A 1 193 ? 11.150 -10.875 -12.044 1.00 45.41 193 LEU A C 1
ATOM 1495 O O . LEU A 1 193 ? 10.201 -10.314 -12.592 1.00 45.41 193 LEU A O 1
ATOM 1499 N N . VAL A 1 194 ? 11.277 -12.196 -11.936 1.00 41.78 194 VAL A N 1
ATOM 1500 C CA . VAL A 1 194 ? 10.242 -13.169 -12.284 1.00 41.78 194 VAL A CA 1
ATOM 1501 C C . VAL A 1 194 ? 8.972 -12.785 -11.525 1.00 41.78 194 VAL A C 1
ATOM 1503 O O . VAL A 1 194 ? 8.830 -13.037 -10.332 1.00 41.78 194 VAL A O 1
ATOM 1506 N N . GLY A 1 195 ? 8.094 -12.060 -12.210 1.00 41.41 195 GLY A N 1
ATOM 1507 C CA . GLY A 1 195 ? 6.747 -11.757 -11.774 1.00 41.41 195 GLY A CA 1
ATOM 1508 C C . GLY A 1 195 ? 5.830 -12.763 -12.440 1.00 41.41 195 GLY A C 1
ATOM 1509 O O . GLY A 1 195 ? 5.748 -12.785 -13.669 1.00 41.41 195 GLY A O 1
ATOM 1510 N N . ASP A 1 196 ? 5.162 -13.582 -11.631 1.00 38.53 196 ASP A N 1
ATOM 1511 C CA . ASP A 1 196 ? 4.081 -14.446 -12.095 1.00 38.53 196 ASP A CA 1
ATOM 1512 C C . ASP A 1 196 ? 3.092 -13.621 -12.921 1.00 38.53 196 ASP A C 1
ATOM 1514 O O . ASP A 1 196 ? 2.491 -12.640 -12.456 1.00 38.53 196 ASP A O 1
ATOM 1518 N N . SER A 1 197 ? 2.996 -13.998 -14.190 1.00 38.72 197 SER A N 1
ATOM 1519 C CA . SER A 1 197 ? 2.199 -13.330 -15.201 1.00 38.72 197 SER A CA 1
ATOM 1520 C C . SER A 1 197 ? 0.800 -13.928 -15.186 1.00 38.72 197 SER A C 1
ATOM 1522 O O . SER A 1 197 ? 0.577 -15.031 -15.667 1.00 38.72 197 SER A O 1
ATOM 1524 N N . THR A 1 198 ? -0.162 -13.155 -14.698 1.00 40.34 198 THR A N 1
ATOM 1525 C CA . THR A 1 198 ? -1.560 -13.265 -15.124 1.00 40.34 198 THR A CA 1
ATOM 1526 C C . THR A 1 198 ? -2.094 -11.852 -15.343 1.00 40.34 198 THR A C 1
ATOM 1528 O O . THR A 1 198 ? -2.036 -11.046 -14.407 1.00 40.34 198 THR A O 1
ATOM 1531 N N . PRO A 1 199 ? -2.564 -11.511 -16.556 1.00 50.75 199 PRO A N 1
ATOM 1532 C CA . PRO A 1 199 ? -3.075 -10.187 -16.860 1.00 50.75 199 PRO A CA 1
ATOM 1533 C C . PRO A 1 199 ? -4.572 -10.105 -16.544 1.00 50.75 199 PRO A C 1
ATOM 1535 O O . PRO A 1 199 ? -5.350 -10.964 -16.947 1.00 50.75 199 PRO A O 1
ATOM 1538 N N . ALA A 1 200 ? -4.984 -9.025 -15.894 1.00 40.44 200 ALA A N 1
ATOM 1539 C CA . ALA A 1 200 ? -6.315 -8.460 -16.061 1.00 40.44 200 ALA A CA 1
ATOM 1540 C C . ALA A 1 200 ? -6.172 -6.942 -15.928 1.00 40.44 200 ALA A C 1
ATOM 1542 O O . ALA A 1 200 ? -5.674 -6.445 -14.921 1.00 40.44 200 ALA A O 1
ATOM 1543 N N . ASN A 1 201 ? -6.519 -6.236 -17.004 1.00 45.12 201 ASN A N 1
ATOM 1544 C CA . ASN A 1 201 ? -6.618 -4.782 -17.058 1.00 45.12 201 ASN A CA 1
ATOM 1545 C C . ASN A 1 201 ? -7.464 -4.276 -15.889 1.00 45.12 201 ASN A C 1
ATOM 1547 O O . ASN A 1 201 ? -8.630 -4.654 -15.800 1.00 45.12 201 ASN A O 1
ATOM 1551 N N . LEU A 1 202 ? -6.925 -3.368 -15.079 1.00 44.22 202 LEU A N 1
ATOM 1552 C CA . LEU A 1 202 ? -7.753 -2.404 -14.370 1.00 44.22 202 LEU A CA 1
ATOM 1553 C C . LEU A 1 202 ? -7.192 -1.011 -14.620 1.00 44.22 202 LEU A C 1
ATOM 1555 O O . LEU A 1 202 ? -6.062 -0.680 -14.269 1.00 44.22 202 LEU A O 1
ATOM 1559 N N . ASP A 1 203 ? -8.019 -0.262 -15.333 1.00 43.34 203 ASP A N 1
ATOM 1560 C CA . ASP A 1 203 ? -7.823 1.103 -15.774 1.00 43.34 203 ASP A CA 1
ATOM 1561 C C . ASP A 1 203 ? -7.749 2.052 -14.570 1.00 43.34 203 ASP A C 1
ATOM 1563 O O . ASP A 1 203 ? -8.409 1.831 -13.551 1.00 43.34 203 ASP A O 1
ATOM 1567 N N . VAL A 1 204 ? -6.985 3.137 -14.678 1.00 46.75 204 VAL A N 1
ATOM 1568 C CA . VAL A 1 204 ? -6.859 4.160 -13.620 1.00 46.75 204 VAL A CA 1
ATOM 1569 C C . VAL A 1 204 ? -8.227 4.800 -13.309 1.00 46.75 204 VAL A C 1
ATOM 1571 O O . VAL A 1 204 ? -8.495 5.187 -12.170 1.00 46.75 204 VAL A O 1
ATOM 1574 N N . GLU A 1 205 ? -9.147 4.801 -14.279 1.00 44.16 205 GLU A N 1
ATOM 1575 C CA . GLU A 1 205 ? -10.554 5.182 -14.097 1.00 44.16 205 GLU A CA 1
ATOM 1576 C C . GLU A 1 205 ? -11.334 4.267 -13.131 1.00 44.16 205 GLU A C 1
ATOM 1578 O O . GLU A 1 205 ? -12.280 4.720 -12.482 1.00 44.16 205 GLU A O 1
ATOM 1583 N N . TYR A 1 206 ? -10.953 2.993 -12.989 1.00 51.12 206 TYR A N 1
ATOM 1584 C CA . TYR A 1 206 ? -11.653 2.042 -12.122 1.00 51.12 206 TYR A CA 1
ATOM 1585 C C . TYR A 1 206 ? -11.436 2.363 -10.641 1.00 51.12 206 TYR A C 1
ATOM 1587 O O . TYR A 1 206 ? -12.390 2.382 -9.865 1.00 51.12 206 TYR A O 1
ATOM 1595 N N . LEU A 1 207 ? -10.203 2.697 -10.246 1.00 46.31 207 LEU A N 1
ATOM 1596 C CA . LEU A 1 207 ? -9.902 3.080 -8.862 1.00 46.31 207 LEU A CA 1
ATOM 1597 C C . LEU A 1 207 ? -10.574 4.408 -8.476 1.00 46.31 207 LEU A C 1
ATOM 1599 O O . LEU A 1 207 ? -11.046 4.540 -7.347 1.00 46.31 207 LEU A O 1
ATOM 1603 N N . ALA A 1 208 ? -10.695 5.353 -9.416 1.00 49.78 208 ALA A N 1
ATOM 1604 C CA . ALA A 1 208 ? -11.430 6.600 -9.202 1.00 49.78 208 ALA A CA 1
ATOM 1605 C C . ALA A 1 208 ? -12.945 6.364 -9.026 1.00 49.78 208 ALA A C 1
ATOM 1607 O O . ALA A 1 208 ? -13.537 6.897 -8.087 1.00 49.78 208 ALA A O 1
ATOM 1608 N N . ARG A 1 209 ? -13.569 5.505 -9.851 1.00 53.91 209 ARG A N 1
ATOM 1609 C CA . ARG A 1 209 ? -14.997 5.143 -9.710 1.00 53.91 209 ARG A CA 1
ATOM 1610 C C . ARG A 1 209 ? -15.287 4.386 -8.419 1.00 53.91 209 ARG A C 1
ATOM 1612 O O . ARG A 1 209 ? -16.289 4.659 -7.767 1.00 53.91 209 ARG A O 1
ATOM 1619 N N . VAL A 1 210 ? -14.396 3.485 -8.017 1.00 54.91 210 VAL A N 1
ATOM 1620 C CA . VAL A 1 210 ? -14.507 2.753 -6.748 1.00 54.91 210 VAL A CA 1
ATOM 1621 C C . VAL A 1 210 ? -14.472 3.707 -5.552 1.00 54.91 210 VAL A C 1
ATOM 1623 O O . VAL A 1 210 ? -15.285 3.572 -4.638 1.00 54.91 210 VAL A O 1
ATOM 1626 N N . PHE A 1 211 ? -13.583 4.705 -5.567 1.00 56.88 211 PHE A N 1
ATOM 1627 C CA . PHE A 1 211 ? -13.511 5.708 -4.503 1.00 56.88 211 PHE A CA 1
ATOM 1628 C C . PHE A 1 211 ? -14.797 6.547 -4.430 1.00 56.88 211 PHE A C 1
ATOM 1630 O O . PHE A 1 211 ? -15.352 6.751 -3.351 1.00 56.88 211 PHE A O 1
ATOM 1637 N N . GLN A 1 212 ? -15.327 6.951 -5.587 1.00 63.00 212 GLN A N 1
ATOM 1638 C CA . GLN A 1 212 ? -16.549 7.752 -5.692 1.00 63.00 212 GLN A CA 1
ATOM 1639 C C . GLN A 1 212 ? -17.820 6.967 -5.311 1.00 63.00 212 GLN A C 1
ATOM 1641 O O . GLN A 1 212 ? -18.769 7.545 -4.788 1.00 63.00 212 GLN A O 1
ATOM 1646 N N . GLN A 1 213 ? -17.826 5.644 -5.506 1.00 62.94 213 GLN A N 1
ATOM 1647 C CA . GLN A 1 213 ? -18.941 4.761 -5.146 1.00 62.94 213 GLN A CA 1
ATOM 1648 C C . GLN A 1 213 ? -18.975 4.405 -3.648 1.00 62.94 213 GLN A C 1
ATOM 1650 O O . GLN A 1 213 ? -20.048 4.154 -3.098 1.00 62.94 213 GLN A O 1
ATOM 1655 N N . LEU A 1 214 ? -17.822 4.395 -2.972 1.00 59.00 214 LEU A N 1
ATOM 1656 C CA . LEU A 1 214 ? -17.723 4.065 -1.543 1.00 59.00 214 LEU A CA 1
ATOM 1657 C C . LEU A 1 214 ? -17.999 5.261 -0.620 1.00 59.00 214 LEU A C 1
ATOM 1659 O O . LEU A 1 214 ? -18.401 5.067 0.527 1.00 59.00 214 LEU A O 1
ATOM 1663 N N . GLN A 1 215 ? -17.846 6.487 -1.115 1.00 69.25 215 GLN A N 1
ATOM 1664 C CA . GLN A 1 215 ? -18.047 7.716 -0.345 1.00 69.25 215 GLN A CA 1
ATOM 1665 C C . GLN A 1 215 ? -19.431 7.838 0.337 1.00 69.25 215 GLN A C 1
ATOM 1667 O O . GLN A 1 215 ? -19.459 8.071 1.548 1.00 69.25 215 GLN A O 1
ATOM 1672 N N . PRO A 1 216 ? -20.571 7.581 -0.339 1.00 64.81 216 PRO A N 1
ATOM 1673 C CA . PRO A 1 216 ? -21.883 7.652 0.311 1.00 64.81 216 PRO A CA 1
ATOM 1674 C C . PRO A 1 216 ? -22.127 6.529 1.332 1.00 64.81 216 PRO A C 1
ATOM 1676 O O . PRO A 1 216 ? -22.868 6.727 2.290 1.00 64.81 216 PRO A O 1
ATOM 1679 N N . GLN A 1 217 ? -21.496 5.355 1.187 1.00 61.47 217 GLN A N 1
ATOM 1680 C CA . GLN A 1 217 ? -21.621 4.287 2.191 1.00 61.47 217 GLN A CA 1
ATOM 1681 C C . GLN A 1 217 ? -20.847 4.618 3.466 1.00 61.47 217 GLN A C 1
ATOM 1683 O O . GLN A 1 217 ? -21.311 4.331 4.567 1.00 61.47 217 GLN A O 1
ATOM 1688 N N . ILE A 1 218 ? -19.689 5.262 3.326 1.00 58.88 218 ILE A N 1
ATOM 1689 C CA . ILE A 1 218 ? -18.895 5.737 4.461 1.00 58.88 218 ILE A CA 1
ATOM 1690 C C . ILE A 1 218 ? -19.662 6.835 5.210 1.00 58.88 218 ILE A C 1
ATOM 1692 O O . ILE A 1 218 ? -19.740 6.790 6.436 1.00 58.88 218 ILE A O 1
ATOM 1696 N N . GLU A 1 219 ? -20.301 7.768 4.498 1.00 65.38 219 GLU A N 1
ATOM 1697 C CA . GLU A 1 219 ? -21.189 8.770 5.106 1.00 65.38 219 GLU A CA 1
ATOM 1698 C C . GLU A 1 219 ? -22.403 8.137 5.788 1.00 65.38 219 GLU A C 1
ATOM 1700 O O . GLU A 1 219 ? -22.710 8.496 6.924 1.00 65.38 219 GLU A O 1
ATOM 1705 N N . ALA A 1 220 ? -23.041 7.143 5.167 1.00 62.91 220 ALA A N 1
ATOM 1706 C CA . ALA A 1 220 ? -24.160 6.422 5.768 1.00 62.91 220 ALA A CA 1
ATOM 1707 C C . ALA A 1 220 ? -23.748 5.655 7.037 1.00 62.91 220 ALA A C 1
ATOM 1709 O O . ALA A 1 220 ? -24.483 5.657 8.022 1.00 62.91 220 ALA A O 1
ATOM 1710 N N . MET A 1 221 ? -22.559 5.045 7.063 1.00 54.25 221 MET A N 1
ATOM 1711 C CA . MET A 1 221 ? -22.036 4.368 8.255 1.00 54.25 221 MET A CA 1
ATOM 1712 C C . MET A 1 221 ? -21.668 5.356 9.370 1.00 54.25 221 MET A C 1
ATOM 1714 O O . MET A 1 221 ? -21.926 5.077 10.542 1.00 54.25 221 MET A O 1
ATOM 1718 N N . MET A 1 222 ? -21.119 6.527 9.028 1.00 63.50 222 MET A N 1
ATOM 1719 C CA . MET A 1 222 ? -20.857 7.593 10.003 1.00 63.50 222 MET A CA 1
ATOM 1720 C C . MET A 1 222 ? -22.157 8.199 10.555 1.00 63.50 222 MET A C 1
ATOM 1722 O O . MET A 1 222 ? -22.256 8.434 11.758 1.00 63.50 222 MET A O 1
ATOM 1726 N N . GLN A 1 223 ? -23.176 8.394 9.715 1.00 61.94 223 GLN A N 1
ATOM 1727 C CA . GLN A 1 223 ? -24.488 8.889 10.139 1.00 61.94 223 GLN A CA 1
ATOM 1728 C C . GLN A 1 223 ? -25.261 7.854 10.965 1.00 61.94 223 GLN A C 1
ATOM 1730 O O . GLN A 1 223 ? -25.845 8.216 11.981 1.00 61.94 223 GLN A O 1
ATOM 1735 N N . ALA A 1 224 ? -25.212 6.566 10.614 1.00 56.12 224 ALA A N 1
ATOM 1736 C CA . ALA A 1 224 ? -25.847 5.496 11.389 1.00 56.12 224 ALA A CA 1
ATOM 1737 C C . ALA A 1 224 ? -25.207 5.315 12.779 1.00 56.12 224 ALA A C 1
ATOM 1739 O O . ALA A 1 224 ? -25.911 5.055 13.757 1.00 56.12 224 ALA A O 1
ATOM 1740 N N . GLY A 1 225 ? -23.888 5.521 12.895 1.00 51.19 225 GLY A N 1
ATOM 1741 C CA . GLY A 1 225 ? -23.186 5.539 14.182 1.00 51.19 225 GLY A CA 1
ATOM 1742 C C . GLY A 1 225 ? -23.595 6.705 15.094 1.00 51.19 225 GLY A C 1
ATOM 1743 O O . GLY A 1 225 ? -23.610 6.549 16.313 1.00 51.19 225 GLY A O 1
ATOM 1744 N N . LEU A 1 226 ? -23.984 7.847 14.516 1.00 50.44 226 LEU A N 1
ATOM 1745 C CA . LEU A 1 226 ? -24.537 8.998 15.241 1.00 50.44 226 LEU A CA 1
ATOM 1746 C C . LEU A 1 226 ? -26.032 8.818 15.572 1.00 50.44 226 LEU A C 1
ATOM 1748 O O . LEU A 1 226 ? -26.460 9.159 16.674 1.00 50.44 226 LEU A O 1
ATOM 1752 N N . PHE A 1 227 ? -26.821 8.220 14.673 1.00 42.88 227 PHE A N 1
ATOM 1753 C CA . PHE A 1 227 ? -28.269 8.032 14.852 1.00 42.88 227 PHE A CA 1
ATOM 1754 C C . PHE A 1 227 ? -28.625 6.972 15.905 1.00 42.88 227 PHE A C 1
ATOM 1756 O O . PHE A 1 227 ? -29.671 7.059 16.550 1.00 42.88 227 PHE A O 1
ATOM 1763 N N . SER A 1 228 ? -27.744 5.994 16.145 1.00 47.94 228 SER A N 1
ATOM 1764 C CA . SER A 1 228 ? -27.983 4.967 17.166 1.00 47.94 228 SER A CA 1
ATOM 1765 C C . SER A 1 228 ? -27.897 5.496 18.610 1.00 47.94 228 SER A C 1
ATOM 1767 O O . SER A 1 228 ? -28.315 4.786 19.525 1.00 47.94 228 SER A O 1
ATOM 1769 N N . GLN A 1 229 ? -27.403 6.725 18.832 1.00 50.62 229 GLN A N 1
ATOM 1770 C CA . GLN A 1 229 ? -27.434 7.383 20.148 1.00 50.62 229 GLN A CA 1
ATOM 1771 C C . GLN A 1 229 ? -28.712 8.195 20.409 1.00 50.62 229 GLN A C 1
ATOM 1773 O O . GLN A 1 229 ? -29.026 8.455 21.566 1.00 50.62 229 GLN A O 1
ATOM 1778 N N . GLN A 1 230 ? -29.479 8.575 19.381 1.00 50.59 230 GLN A N 1
ATOM 1779 C CA . GLN A 1 230 ? -30.625 9.481 19.556 1.00 50.59 230 GLN A CA 1
ATOM 1780 C C . GLN A 1 230 ? -31.971 8.784 19.808 1.00 50.59 230 GLN A C 1
ATOM 1782 O O . GLN A 1 230 ? -32.933 9.461 20.156 1.00 50.59 230 GLN A O 1
ATOM 1787 N N . ASN A 1 231 ? -32.057 7.452 19.705 1.00 48.50 231 ASN A N 1
ATOM 1788 C CA . ASN A 1 231 ? -33.344 6.736 19.718 1.00 48.50 231 ASN A CA 1
ATOM 1789 C C . ASN A 1 231 ? -33.678 5.947 21.002 1.00 48.50 231 ASN A C 1
ATOM 1791 O O . ASN A 1 231 ? -34.586 5.123 20.984 1.00 48.50 231 ASN A O 1
ATOM 1795 N N . GLN A 1 232 ? -32.988 6.181 22.126 1.00 51.50 232 GLN A N 1
ATOM 1796 C CA . GLN A 1 232 ? -33.334 5.536 23.413 1.00 51.50 232 GLN A CA 1
ATOM 1797 C C . GLN A 1 232 ? -34.101 6.438 24.394 1.00 51.50 232 GLN A C 1
ATOM 1799 O O . GLN A 1 232 ? -34.341 6.047 25.533 1.00 51.50 232 GLN A O 1
ATOM 1804 N N . GLY A 1 233 ? -34.525 7.629 23.969 1.00 53.78 233 GLY A N 1
ATOM 1805 C CA . GLY A 1 233 ? -35.219 8.582 24.833 1.00 53.78 233 GLY A CA 1
ATOM 1806 C C . GLY A 1 233 ? -36.575 9.004 24.290 1.00 53.78 233 GLY A C 1
ATOM 1807 O O . GLY 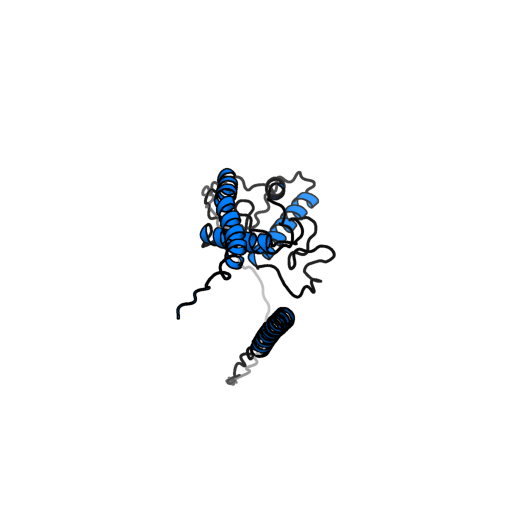A 1 233 ? -36.690 10.126 23.822 1.00 53.78 233 GLY A O 1
ATOM 1808 N N . ASN A 1 234 ? -37.587 8.132 24.340 1.00 54.28 234 ASN A N 1
ATOM 1809 C CA . ASN A 1 234 ? -38.966 8.545 24.643 1.00 54.28 234 ASN A CA 1
ATOM 1810 C C . ASN A 1 234 ? -39.918 7.346 24.695 1.00 54.28 234 ASN A C 1
ATOM 1812 O O . ASN A 1 234 ? -40.311 6.787 23.677 1.00 54.28 234 ASN A O 1
ATOM 1816 N N . GLY A 1 235 ? -40.328 7.001 25.911 1.00 47.25 235 GLY A N 1
ATOM 1817 C CA . GLY A 1 235 ? -41.411 6.067 26.192 1.00 47.25 235 GLY A CA 1
ATOM 1818 C C . GLY A 1 235 ? -42.005 6.391 27.555 1.00 47.25 235 GLY A C 1
ATOM 1819 O O . GLY A 1 235 ? -41.821 5.640 28.506 1.00 47.25 235 GLY A O 1
ATOM 1820 N N . ALA A 1 236 ? -42.637 7.561 27.661 1.00 63.59 236 ALA A N 1
ATOM 1821 C CA . ALA A 1 236 ? -43.520 7.911 28.766 1.00 63.59 236 ALA A CA 1
ATOM 1822 C C . ALA A 1 236 ? -44.977 7.608 28.375 1.00 63.59 236 ALA A C 1
ATOM 1824 O O . ALA A 1 236 ? -45.382 7.879 27.248 1.00 63.59 236 ALA A O 1
ATOM 1825 N N . GLY A 1 237 ? -45.746 7.088 29.331 1.00 50.81 237 GLY A N 1
ATOM 1826 C CA . GLY A 1 237 ? -47.197 6.864 29.276 1.00 50.81 237 GLY A CA 1
ATOM 1827 C C . GLY A 1 237 ? -47.540 5.774 30.294 1.00 50.81 237 GLY A C 1
ATOM 1828 O O . GLY A 1 237 ? -47.277 4.611 30.030 1.00 50.81 237 GLY A O 1
ATOM 1829 N N . SER A 1 238 ? -47.864 6.065 31.559 1.00 66.12 238 SER A N 1
ATOM 1830 C CA . SER A 1 238 ? -49.048 6.778 32.066 1.00 66.12 238 SER A CA 1
ATOM 1831 C C . SER A 1 238 ? -50.344 6.215 31.496 1.00 66.12 238 SER A C 1
ATOM 1833 O O . SER A 1 238 ? -50.688 6.535 30.363 1.00 66.12 238 SER A O 1
ATOM 1835 N N . SER A 1 239 ? -51.051 5.415 32.293 1.00 58.25 239 SER A N 1
ATOM 1836 C CA . SER A 1 239 ? -52.516 5.309 32.341 1.00 58.25 239 SER A CA 1
ATOM 1837 C C . SER A 1 239 ? -52.886 4.570 33.634 1.00 58.25 239 SER A C 1
ATOM 1839 O O . SER A 1 239 ? -52.450 3.435 33.810 1.00 58.25 239 SER A O 1
ATOM 1841 N N . ASP A 1 240 ? -53.578 5.313 34.502 1.00 54.03 240 ASP A N 1
ATOM 1842 C CA . ASP A 1 240 ? -54.532 4.958 35.574 1.00 54.03 240 ASP A CA 1
ATOM 1843 C C . ASP A 1 240 ? -54.338 3.707 36.452 1.00 54.03 240 ASP A C 1
ATOM 1845 O O . ASP A 1 240 ? -54.391 2.563 35.950 1.00 54.03 240 ASP A O 1
#

InterPro domains:
  IPR001878 Zinc finger, CCHC-type [PS50158] (143-156)